Protein AF-A0A497TEA6-F1 (afdb_monomer)

Secondary structure (DSSP, 8-state):
----S-TT--S-SSPPPPHHHHHHHHHHS---EE-TT--EE-HHHHHHHHHTTSTTHHHHHHHHHHHHHTT-EEEE-GGGTSSEEEE-TT--SEETTEEPPP-EEEEE--TT-EEEHHHHHHHHHHHHHTT-EEEEEETT--TTT-------EEE--EEEETTEEEE--TTTS---EEEEEEETTSEEEHHHHHHHHHHHHHTT-EEEEEEEPTTS-EEEEEEEEE--TT-SSEEEEEEEE--

Mean predicted aligned error: 5.34 Å

pLDDT: mean 91.56, std 8.26, range [49.66, 98.06]

Nearest PDB structures (foldseek):
  4fz2-assembly1_B  TM=9.085E-01  e=3.703E-27  Candidatus Micrarchaeum acidiphilum ARMAN-2
  1a79-assembly1_D  TM=8.862E-01  e=5.701E-11  Methanocaldococcus jannaschii
  5x89-assembly1_A-2  TM=6.516E-01  e=3.946E-11  Methanopyrus kandleri AV19
  2zyz-assembly1_D  TM=8.226E-01  e=3.657E-07  Pyrobaculum aerophilum
  7uxa-assembly1_C  TM=7.074E-01  e=5.427E-06  Homo sapiens

Radius of gyration: 20.82 Å; Cα contacts (8 Å, |Δi|>4): 418; chains: 1; bounding box: 47×39×67 Å

Foldseek 3Di:
DADAADPPDPDDDDGDGDLLRQLLCVVPPVDWDADPVRHTDHSVRSQVVVVVPDPCSVQLSLVSNLCVVLQKHWDQCVQQLARTFIDDHPDHCQDPVHGDDGQAGEHEAEQADKDQLLVVVVSVVSNVVVNHWYKYWYPDDDPVLADDDDQDDFAWAWDQDPVGTHTDDPVHDDTAEREDEEERRDMDGSNNVVNQCVVCVVSVYWYWYWYQYPVRDTWIWTWAWDDDPPDPITMTTIDTDDD

Solvent-accessible surface area (backbone atoms only — not comparable to full-atom values): 14022 Å² total; per-residue (Å²): 137,74,79,74,51,64,85,82,67,89,71,84,94,75,88,53,63,53,72,62,56,47,38,49,35,30,70,76,67,70,50,85,43,56,53,97,88,65,50,78,50,51,43,71,56,53,51,50,65,42,43,78,76,32,86,63,43,60,55,55,37,53,55,50,49,57,46,43,77,68,48,27,32,74,44,78,11,67,96,43,62,26,65,23,26,41,33,59,60,96,59,50,61,75,41,99,92,43,74,53,76,66,56,35,31,38,33,74,42,49,43,87,46,70,38,43,35,48,60,54,49,48,40,55,49,46,20,51,75,70,70,27,49,36,31,43,33,45,48,93,75,50,87,82,61,55,53,93,73,91,81,73,46,78,37,63,57,70,43,87,49,101,91,43,80,41,78,52,44,84,94,81,38,78,66,46,25,35,32,39,80,41,47,39,85,40,73,50,32,28,37,55,54,52,25,47,49,51,50,16,51,77,72,70,24,38,32,30,41,38,38,30,42,98,85,69,51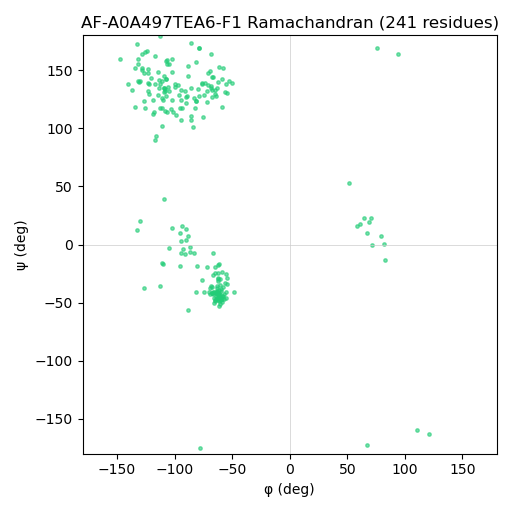,74,48,39,36,39,45,43,83,47,88,58,88,92,55,94,63,59,34,29,38,57,41,83,49,84,133

Sequence (243 aa):
FGQYGIYKQTRGRFLKLNFLETIFLAKHFGLRVQDLDGKKLTASRLMREIAEKREYAKQLYEVYEDWRLRGFIVKSGFKFGSHFRIYFPGVSPLDQKGYIHSKHVLHVFPKNQKLLVSEWARVVRVAHSVRKTFILGIPELTAKDYKKWREDFVAWRRKKSKKGLVRETPDVDPARYLLIALSEDEHIGGVELASLLKLAREQGLELLLSITDSETAITYYVLKQIVLPGSKYEYYEIEWMKP

Structure (mmCIF, N/CA/C/O backbone):
data_AF-A0A497TEA6-F1
#
_entry.id   AF-A0A497TEA6-F1
#
loop_
_atom_site.group_PDB
_atom_site.id
_atom_site.type_symbol
_atom_site.label_atom_id
_atom_site.label_alt_id
_atom_site.label_comp_id
_atom_site.label_asym_id
_atom_site.label_entity_id
_atom_site.label_seq_id
_atom_site.pdbx_PDB_ins_code
_atom_site.Cartn_x
_atom_site.Cartn_y
_atom_site.Cartn_z
_atom_site.occupancy
_atom_site.B_iso_or_equiv
_atom_site.auth_seq_id
_atom_site.auth_comp_id
_atom_site.auth_asym_id
_atom_site.auth_atom_id
_atom_site.pdbx_PDB_model_num
ATOM 1 N N . PHE A 1 1 ? -12.367 -15.576 15.230 1.00 49.66 1 PHE A N 1
ATOM 2 C CA . PHE A 1 1 ? -11.914 -14.993 13.949 1.00 49.66 1 PHE A CA 1
ATOM 3 C C . PHE A 1 1 ? -10.773 -14.000 14.179 1.00 49.66 1 PHE A C 1
ATOM 5 O O . PHE A 1 1 ? -11.005 -12.838 14.484 1.00 49.66 1 PHE A O 1
ATOM 12 N N . GLY A 1 2 ? -9.523 -14.441 14.025 1.00 65.12 2 GLY A N 1
ATOM 13 C CA . GLY A 1 2 ? -8.337 -13.576 14.098 1.00 65.12 2 GLY A CA 1
ATOM 14 C C . GLY A 1 2 ? -7.900 -13.142 15.503 1.00 65.12 2 GLY A C 1
ATOM 15 O O . GLY A 1 2 ? -8.599 -13.345 16.491 1.00 65.12 2 GLY A O 1
ATOM 16 N N . GLN A 1 3 ? -6.700 -12.560 15.567 1.00 76.00 3 GLN A N 1
ATOM 17 C CA . GLN A 1 3 ? -6.044 -12.128 16.801 1.00 76.00 3 GLN A CA 1
ATOM 18 C C . GLN A 1 3 ? -6.185 -10.612 17.002 1.00 76.00 3 GLN A C 1
ATOM 20 O O . GLN A 1 3 ? -5.586 -9.817 16.269 1.00 76.00 3 GLN A O 1
ATOM 25 N N . TYR A 1 4 ? -6.911 -10.211 18.043 1.00 80.62 4 TYR A N 1
ATOM 26 C CA . TYR A 1 4 ? -7.130 -8.809 18.413 1.00 80.62 4 TYR A CA 1
ATOM 27 C C . TYR A 1 4 ? -6.311 -8.399 19.632 1.00 80.62 4 TYR A C 1
ATOM 29 O O . TYR A 1 4 ? -5.923 -9.230 20.449 1.00 80.62 4 TYR A O 1
ATOM 37 N N . GLY A 1 5 ? -6.039 -7.101 19.729 1.00 78.94 5 GLY A N 1
ATOM 38 C CA . GLY A 1 5 ? -5.330 -6.493 20.841 1.00 78.94 5 GLY A CA 1
ATOM 39 C C . GLY A 1 5 ? -3.867 -6.910 20.956 1.00 78.94 5 GLY A C 1
ATOM 40 O O . GLY A 1 5 ? -3.284 -7.550 20.067 1.00 78.94 5 GLY A O 1
ATOM 41 N N . ILE A 1 6 ? -3.233 -6.487 22.046 1.00 76.19 6 ILE A N 1
ATOM 42 C CA . ILE A 1 6 ? -1.819 -6.767 22.305 1.00 76.19 6 ILE A CA 1
ATOM 43 C C . ILE A 1 6 ? -1.654 -8.225 22.743 1.00 76.19 6 ILE A C 1
ATOM 45 O O . ILE A 1 6 ? -1.986 -8.598 23.858 1.00 76.19 6 ILE A O 1
ATOM 49 N N . TYR A 1 7 ? -1.057 -9.038 21.875 1.00 68.19 7 TYR A N 1
ATOM 50 C CA . TYR A 1 7 ? -0.833 -10.464 22.131 1.00 68.19 7 TYR A CA 1
ATOM 51 C C . TYR A 1 7 ? 0.426 -10.771 22.962 1.00 68.19 7 TYR A C 1
ATOM 53 O O . TYR A 1 7 ? 0.656 -11.915 23.331 1.00 68.19 7 TYR A O 1
ATOM 61 N N . LYS A 1 8 ? 1.259 -9.762 23.248 1.00 67.31 8 LYS A N 1
ATOM 62 C CA . LYS A 1 8 ? 2.447 -9.862 24.120 1.00 67.31 8 LYS A CA 1
ATOM 63 C C . LYS A 1 8 ? 2.237 -9.129 25.445 1.00 67.31 8 LYS A C 1
ATOM 65 O O . LYS A 1 8 ? 3.119 -8.407 25.906 1.00 67.31 8 LYS A O 1
ATOM 70 N N . GLN A 1 9 ? 1.041 -9.223 26.014 1.00 68.06 9 GLN A N 1
ATOM 71 C CA . GLN A 1 9 ? 0.749 -8.545 27.267 1.00 68.06 9 GLN A CA 1
ATOM 72 C C . GLN A 1 9 ? 1.222 -9.399 28.444 1.00 68.06 9 GLN A C 1
ATOM 74 O O . GLN A 1 9 ? 0.571 -10.359 28.828 1.00 68.06 9 GLN A O 1
ATOM 79 N N . THR A 1 10 ? 2.375 -9.043 29.010 1.00 66.44 10 THR A N 1
ATOM 80 C CA . THR A 1 10 ? 2.945 -9.705 30.196 1.00 66.44 10 THR A CA 1
ATOM 81 C C . THR A 1 10 ? 2.499 -9.060 31.511 1.00 66.44 10 THR A C 1
ATOM 83 O O . THR A 1 10 ? 2.789 -9.585 32.581 1.00 66.44 10 THR A O 1
ATOM 86 N N . ARG A 1 11 ? 1.814 -7.906 31.452 1.00 68.00 11 ARG A N 1
ATOM 87 C CA . ARG A 1 11 ? 1.362 -7.136 32.621 1.00 68.00 11 ARG A CA 1
ATOM 88 C C . ARG A 1 11 ? -0.039 -6.548 32.414 1.00 68.00 11 ARG A C 1
ATOM 90 O O . ARG A 1 11 ? -0.342 -5.981 31.360 1.00 68.00 11 ARG A O 1
ATOM 97 N N . GLY A 1 12 ? -0.857 -6.618 33.464 1.00 75.12 12 GLY A N 1
ATOM 98 C CA . GLY A 1 12 ? -2.221 -6.081 33.514 1.00 75.12 12 GLY A CA 1
ATOM 99 C C . GLY A 1 12 ? -3.308 -7.102 33.158 1.00 75.12 12 GLY A C 1
ATOM 100 O O . GLY A 1 12 ? -3.025 -8.152 32.593 1.00 75.12 12 GLY A O 1
ATOM 101 N N . ARG A 1 13 ? -4.559 -6.777 33.511 1.00 83.12 13 ARG A N 1
ATOM 102 C CA . ARG A 1 13 ? -5.745 -7.637 33.307 1.00 83.12 13 ARG A CA 1
ATOM 103 C C . ARG A 1 13 ? -6.650 -7.185 32.153 1.00 83.12 13 ARG A C 1
ATOM 105 O O . ARG A 1 13 ? -7.641 -7.840 31.860 1.00 83.12 13 ARG A O 1
ATOM 112 N N . PHE A 1 14 ? -6.326 -6.061 31.512 1.00 84.94 14 PHE A N 1
ATOM 113 C CA . PHE A 1 14 ? -7.150 -5.456 30.465 1.00 84.94 14 PHE A CA 1
ATOM 114 C C . PHE A 1 14 ? -6.561 -5.683 29.081 1.00 84.94 14 PHE A C 1
ATOM 116 O O . PHE A 1 14 ? -5.389 -5.374 28.862 1.00 84.94 14 PHE A O 1
ATOM 123 N N . LEU A 1 15 ? -7.396 -6.126 28.142 1.00 87.19 15 LEU A N 1
ATOM 124 C CA . LEU A 1 15 ? -7.050 -6.201 26.728 1.00 87.19 15 LEU A CA 1
ATOM 125 C C . LEU A 1 15 ? -6.993 -4.791 26.130 1.00 87.19 15 LEU A C 1
ATOM 127 O O . LEU A 1 15 ? -7.975 -4.052 26.155 1.00 87.19 15 LEU A O 1
ATOM 131 N N . LYS A 1 16 ? -5.849 -4.427 25.552 1.00 89.62 16 LYS A N 1
ATOM 132 C CA . LYS A 1 16 ? -5.689 -3.155 24.835 1.00 89.62 16 LYS A CA 1
ATOM 133 C C . LYS A 1 16 ? -5.958 -3.348 23.349 1.00 89.62 16 LYS A C 1
ATOM 135 O O . LYS A 1 16 ? -5.210 -4.073 22.692 1.00 89.62 16 LYS A O 1
ATOM 140 N N . LEU A 1 17 ? -6.982 -2.671 22.839 1.00 92.19 17 LEU A N 1
ATOM 141 C CA . LEU A 1 17 ? -7.307 -2.583 21.417 1.00 92.19 17 LEU A CA 1
ATOM 142 C C . LEU A 1 17 ? -6.795 -1.257 20.856 1.00 92.19 17 LEU A C 1
ATOM 144 O O . LEU A 1 17 ? -6.917 -0.213 21.498 1.00 92.19 17 LEU A O 1
ATOM 148 N N . ASN A 1 18 ? -6.214 -1.288 19.659 1.00 92.50 18 ASN A N 1
ATOM 149 C CA . ASN A 1 18 ? -5.956 -0.050 18.925 1.00 92.50 18 ASN A CA 1
ATOM 150 C C . ASN A 1 18 ? -7.244 0.460 18.255 1.00 92.50 18 ASN A C 1
ATOM 152 O O . ASN A 1 18 ? -8.234 -0.263 18.168 1.00 92.50 18 ASN A O 1
ATOM 156 N N . PHE A 1 19 ? -7.232 1.693 17.742 1.00 94.19 19 PHE A N 1
ATOM 157 C CA . PHE A 1 19 ? -8.448 2.279 17.175 1.00 94.19 19 PHE A CA 1
ATOM 158 C C . PHE A 1 19 ? -9.038 1.499 15.993 1.00 94.19 19 PHE A C 1
ATOM 160 O O . PHE A 1 19 ? -10.255 1.427 15.866 1.00 94.19 19 PHE A O 1
ATOM 167 N N . LEU A 1 20 ? -8.192 0.896 15.155 1.00 96.50 20 LEU A N 1
ATOM 168 C CA . LEU A 1 20 ? -8.631 0.112 14.001 1.00 96.50 20 LEU A CA 1
ATOM 169 C C . LEU A 1 20 ? -9.397 -1.127 14.469 1.00 96.50 20 LEU A C 1
ATOM 171 O O . LEU A 1 20 ? -10.501 -1.396 14.002 1.00 96.50 20 LEU A O 1
ATOM 175 N N . GLU A 1 21 ? -8.831 -1.843 15.445 1.00 95.69 21 GLU A N 1
ATOM 176 C CA . GLU A 1 21 ? -9.453 -3.005 16.081 1.00 95.69 21 GLU A CA 1
ATOM 177 C C . GLU A 1 21 ? -10.768 -2.614 16.767 1.00 95.69 21 GLU A C 1
ATOM 179 O O . GLU A 1 21 ? -11.772 -3.299 16.585 1.00 95.69 21 GLU A O 1
ATOM 184 N N . THR A 1 22 ? -10.785 -1.497 17.501 1.00 95.44 22 THR A N 1
ATOM 185 C CA . THR A 1 22 ? -11.978 -0.991 18.191 1.00 95.44 22 THR A CA 1
ATOM 186 C C . THR A 1 22 ? -13.108 -0.680 17.214 1.00 95.44 22 THR A C 1
ATOM 188 O O . THR A 1 22 ? -14.216 -1.179 17.396 1.00 95.44 22 THR A O 1
ATOM 191 N N . ILE A 1 23 ? -12.847 0.099 16.157 1.00 96.88 23 ILE A N 1
ATOM 192 C CA . ILE A 1 23 ? -13.876 0.459 15.168 1.00 96.88 23 ILE A CA 1
ATOM 193 C C . ILE A 1 23 ? -14.364 -0.797 14.433 1.00 96.88 23 ILE A C 1
ATOM 195 O O . ILE A 1 23 ? -15.565 -0.969 14.245 1.00 96.88 23 ILE A O 1
ATOM 199 N N . PHE A 1 24 ? -13.463 -1.711 14.059 1.00 96.81 24 PHE A N 1
ATOM 200 C CA . PHE A 1 24 ? -13.826 -2.960 13.383 1.00 96.81 24 PHE A CA 1
ATOM 201 C C . PHE A 1 24 ? -14.720 -3.860 14.240 1.00 96.81 24 PHE A C 1
ATOM 203 O O . PHE A 1 24 ? -15.739 -4.353 13.762 1.00 96.81 24 PHE A O 1
ATOM 210 N N . LEU A 1 25 ? -14.376 -4.047 15.514 1.00 95.62 25 LEU A N 1
ATOM 211 C CA . LEU A 1 25 ? -15.186 -4.833 16.443 1.00 95.62 25 LEU A CA 1
ATOM 212 C C . LEU A 1 25 ? -16.529 -4.159 16.748 1.00 95.62 25 LEU A C 1
ATOM 214 O O . LEU A 1 25 ? -17.544 -4.844 16.848 1.00 95.62 25 LEU A O 1
ATOM 218 N N . ALA A 1 26 ? -16.558 -2.829 16.849 1.00 95.69 26 ALA A N 1
ATOM 219 C CA . ALA A 1 26 ? -17.800 -2.086 17.044 1.00 95.69 26 ALA A CA 1
ATOM 220 C C . ALA A 1 26 ? -18.736 -2.210 15.832 1.00 95.69 26 ALA A C 1
ATOM 222 O O . ALA A 1 26 ? -19.938 -2.389 16.005 1.00 95.69 26 ALA A O 1
ATOM 223 N N . LYS A 1 27 ? -18.186 -2.160 14.612 1.00 95.94 27 LYS A N 1
ATOM 224 C CA . LYS A 1 27 ? -18.951 -2.224 13.359 1.00 95.94 27 LYS A CA 1
ATOM 225 C C . LYS A 1 27 ? -19.465 -3.628 13.031 1.00 95.94 27 LYS A C 1
ATOM 227 O O . LYS A 1 27 ? -20.596 -3.755 12.582 1.00 95.94 27 LYS A O 1
ATOM 232 N N . HIS A 1 28 ? -18.655 -4.664 13.260 1.00 95.38 28 HIS A N 1
ATOM 233 C CA . HIS A 1 28 ? -18.943 -6.023 12.768 1.00 95.38 28 HIS A CA 1
ATOM 234 C C . HIS A 1 28 ? -19.289 -7.040 13.858 1.00 95.38 28 HIS A C 1
ATOM 236 O O . HIS A 1 28 ? -19.801 -8.109 13.547 1.00 95.38 28 HIS A O 1
ATOM 242 N N . PHE A 1 29 ? -19.003 -6.739 15.128 1.00 93.81 29 PHE A N 1
ATOM 243 C CA . PHE A 1 29 ? -19.119 -7.706 16.231 1.00 93.81 29 PHE A CA 1
ATOM 244 C C . PHE A 1 29 ? -19.847 -7.148 17.464 1.00 93.81 29 PHE A C 1
ATOM 246 O O . PHE A 1 29 ? -19.809 -7.757 18.530 1.00 93.81 29 PHE A O 1
ATOM 253 N N . GLY A 1 30 ? -20.506 -5.991 17.345 1.00 92.00 30 GLY A N 1
ATOM 254 C CA . GLY A 1 30 ? -21.345 -5.432 18.408 1.00 92.00 30 GLY A CA 1
ATOM 255 C C . GLY A 1 30 ? -20.587 -4.951 19.652 1.00 92.00 30 GLY A C 1
ATOM 256 O O . GLY A 1 30 ? -21.200 -4.809 20.713 1.00 92.00 30 GLY A O 1
ATOM 257 N N . LEU A 1 31 ? -19.274 -4.694 19.552 1.00 94.62 31 LEU A N 1
ATOM 258 C CA . LEU A 1 31 ? -18.497 -4.130 20.661 1.00 94.62 31 LEU A CA 1
ATOM 259 C C . LEU A 1 31 ? -19.086 -2.773 21.072 1.00 94.62 31 LEU A C 1
ATOM 261 O O . LEU A 1 31 ? -19.100 -1.820 20.292 1.00 94.62 31 LEU A O 1
ATOM 265 N N . ARG A 1 32 ? -19.546 -2.681 22.322 1.00 95.38 32 ARG A N 1
ATOM 266 C CA . ARG A 1 32 ? -20.030 -1.430 22.910 1.00 95.38 32 ARG A CA 1
ATOM 267 C C . ARG A 1 32 ? -18.836 -0.618 23.389 1.00 95.38 32 ARG A C 1
ATOM 269 O O . ARG A 1 32 ? -18.048 -1.100 24.197 1.00 95.38 32 ARG A O 1
ATOM 276 N N . 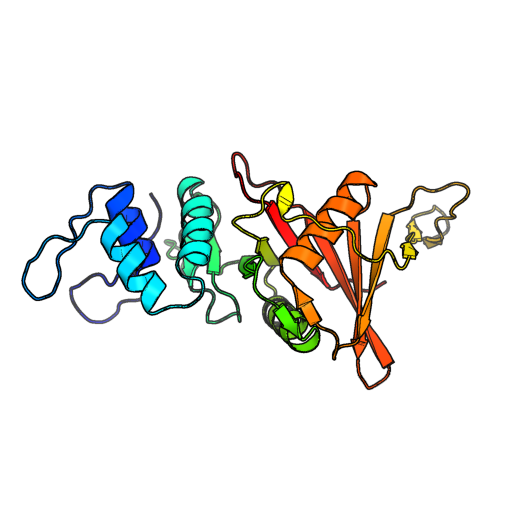VAL A 1 33 ? -18.718 0.607 22.893 1.00 95.62 33 VAL A N 1
ATOM 277 C CA . VAL A 1 33 ? -17.650 1.534 23.270 1.00 95.62 33 VAL A CA 1
ATOM 278 C C . VAL A 1 33 ? -18.262 2.692 24.044 1.00 95.62 33 VAL A C 1
ATOM 280 O O . VAL A 1 33 ? -19.328 3.190 23.678 1.00 95.62 33 VAL A O 1
ATOM 283 N N . GLN A 1 34 ? -17.590 3.106 25.110 1.00 95.31 34 GLN A N 1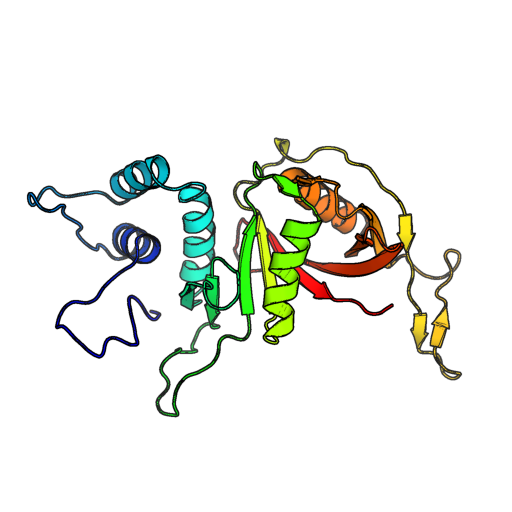
ATOM 284 C CA . GLN A 1 34 ? -17.947 4.272 25.908 1.00 95.31 34 GLN A CA 1
ATOM 285 C C . GLN A 1 34 ? -16.700 5.112 26.188 1.00 95.31 34 GLN A C 1
ATOM 287 O O . GLN A 1 34 ? -15.591 4.569 26.195 1.00 95.31 34 GLN A O 1
ATOM 292 N N . ASP A 1 35 ? -16.876 6.416 26.375 1.00 92.06 35 ASP A N 1
ATOM 293 C CA . ASP A 1 35 ? -15.809 7.295 26.859 1.00 92.06 35 ASP A CA 1
ATOM 294 C C . ASP A 1 35 ? -15.611 7.171 28.382 1.00 92.06 35 ASP A C 1
ATOM 296 O O . ASP A 1 35 ? -16.199 6.308 29.042 1.00 92.06 35 ASP A O 1
ATOM 300 N N . LEU A 1 36 ? -14.730 8.014 28.929 1.00 91.44 36 LEU A N 1
ATOM 301 C CA . LEU A 1 36 ? -14.419 8.046 30.361 1.00 91.44 36 LEU A CA 1
ATOM 302 C C . LEU A 1 36 ? -15.621 8.474 31.216 1.00 91.44 36 LEU A C 1
ATOM 304 O O . LEU A 1 36 ? -15.703 8.067 32.371 1.00 91.44 36 LEU A O 1
ATOM 308 N N . ASP A 1 37 ? -16.567 9.209 30.630 1.00 94.50 37 ASP A N 1
ATOM 309 C CA . ASP A 1 37 ? -17.786 9.690 31.286 1.00 94.50 37 ASP A CA 1
ATOM 310 C C . ASP A 1 37 ? -18.953 8.689 31.144 1.00 94.50 37 ASP A C 1
ATOM 312 O O . ASP A 1 37 ? -20.081 8.955 31.559 1.00 94.50 37 ASP A O 1
ATOM 316 N N . GLY A 1 38 ? -18.705 7.517 30.543 1.00 93.12 38 GLY A N 1
ATOM 317 C CA . GLY A 1 38 ? -19.702 6.463 30.344 1.00 93.12 38 GLY A CA 1
ATOM 318 C C . GLY A 1 38 ? -20.651 6.706 29.167 1.00 93.12 38 GLY A C 1
ATOM 319 O O . GLY A 1 38 ? -21.596 5.938 28.955 1.00 93.12 38 GLY A O 1
ATOM 320 N N . LYS A 1 39 ? -20.414 7.737 28.351 1.00 94.50 39 LYS A N 1
ATOM 321 C CA . LYS A 1 39 ? -21.237 8.028 27.178 1.00 94.50 39 LYS A CA 1
ATOM 322 C C . LYS A 1 39 ? -20.936 7.034 26.066 1.00 94.50 39 LYS A C 1
ATOM 324 O O . LYS A 1 39 ? -19.794 6.853 25.650 1.00 94.50 39 LYS A O 1
ATOM 329 N N . LYS A 1 40 ? -21.988 6.415 25.525 1.00 94.38 40 LYS A N 1
ATOM 330 C CA . LYS A 1 40 ? -21.873 5.464 24.410 1.00 94.38 40 LYS A CA 1
ATOM 331 C C . LYS A 1 40 ? -21.369 6.158 23.140 1.00 94.38 40 LYS A C 1
ATOM 333 O O . LYS A 1 40 ? -21.910 7.184 22.723 1.00 94.38 40 LYS A O 1
ATOM 338 N N . LEU A 1 41 ? -20.389 5.541 22.486 1.00 94.38 41 LEU A N 1
ATOM 339 C CA . LEU A 1 41 ? -19.806 5.995 21.227 1.00 94.38 41 LEU A CA 1
ATOM 340 C C . LEU A 1 41 ? -20.111 4.996 20.109 1.00 94.38 41 LEU A C 1
ATOM 342 O O . LEU A 1 41 ? -19.868 3.797 20.235 1.00 94.38 41 L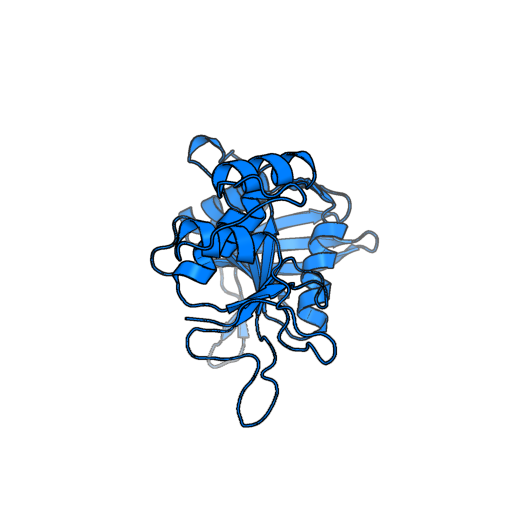EU A O 1
ATOM 346 N N . THR A 1 42 ? -20.635 5.497 18.991 1.00 95.12 42 THR A N 1
ATOM 347 C CA . THR A 1 42 ? -20.830 4.695 17.777 1.00 95.12 42 THR A CA 1
ATOM 348 C C . THR A 1 42 ? -19.527 4.588 16.986 1.00 95.12 42 THR A C 1
ATOM 350 O O . THR A 1 42 ? -18.664 5.463 17.074 1.00 95.12 42 THR A O 1
ATOM 353 N N . ALA A 1 43 ? -19.393 3.549 16.154 1.00 94.69 43 ALA A N 1
ATOM 354 C CA . ALA A 1 43 ? -18.235 3.383 15.270 1.00 94.69 43 ALA A CA 1
ATOM 355 C C . ALA A 1 43 ? -18.014 4.608 14.359 1.00 94.69 43 ALA A C 1
ATOM 357 O O . ALA A 1 43 ? -16.884 5.069 14.210 1.00 94.69 43 ALA A O 1
ATOM 358 N N . SER A 1 44 ? -19.090 5.185 13.811 1.00 94.50 44 SER A N 1
ATOM 359 C CA . SER A 1 44 ? -19.023 6.388 12.969 1.00 94.50 44 SER A CA 1
ATOM 360 C C . SER A 1 44 ? -18.519 7.608 13.739 1.00 94.50 44 SER A C 1
ATOM 362 O O . SER A 1 44 ? -17.704 8.371 13.224 1.00 94.50 44 SER A O 1
ATOM 364 N N . ARG A 1 45 ? -18.966 7.778 14.991 1.00 94.19 45 ARG A N 1
ATOM 365 C CA . ARG A 1 45 ? -18.501 8.863 15.859 1.00 94.19 45 ARG A CA 1
ATOM 366 C C . ARG A 1 45 ? -17.022 8.704 16.205 1.00 94.19 45 ARG A C 1
ATOM 368 O O . ARG A 1 45 ? -16.278 9.668 16.070 1.00 94.19 45 ARG A O 1
ATOM 375 N N . LEU A 1 46 ? -16.599 7.492 16.575 1.00 94.69 46 LEU A N 1
ATOM 376 C CA . LEU A 1 46 ? -15.191 7.175 16.833 1.00 94.69 46 LEU A CA 1
ATOM 377 C C . LEU A 1 46 ? -14.319 7.476 15.615 1.00 94.69 46 LEU A C 1
ATOM 379 O O . LEU A 1 46 ? -13.282 8.115 15.745 1.00 94.69 46 LEU A O 1
ATOM 383 N N . MET A 1 47 ? -14.743 7.043 14.425 1.00 96.31 47 MET A N 1
ATOM 384 C CA . MET A 1 47 ? -13.981 7.291 13.204 1.00 96.31 47 MET A CA 1
ATOM 385 C C . MET A 1 47 ? -13.833 8.792 12.933 1.00 96.31 47 MET A C 1
ATOM 387 O O . MET A 1 47 ? -12.737 9.237 12.607 1.00 96.31 47 MET A O 1
ATOM 391 N N . ARG A 1 48 ? -14.899 9.581 13.120 1.00 95.50 48 ARG A N 1
ATOM 392 C CA . ARG A 1 48 ? -14.851 11.040 12.952 1.00 95.50 48 ARG A CA 1
ATOM 393 C C . ARG A 1 48 ? -13.877 11.699 13.932 1.00 95.50 48 ARG A C 1
ATOM 395 O O . ARG A 1 48 ? -12.960 12.381 13.494 1.00 95.50 48 ARG A O 1
ATOM 402 N N . GLU A 1 49 ? -14.018 11.425 15.230 1.00 94.56 49 GLU A N 1
ATOM 403 C CA . GLU A 1 49 ? -13.157 12.006 16.276 1.00 94.56 49 GLU A CA 1
ATOM 404 C C . GLU A 1 49 ? -11.674 11.634 16.097 1.00 94.56 49 GLU A C 1
ATOM 406 O O . GLU A 1 49 ? -10.776 12.379 16.488 1.00 94.56 49 GLU A O 1
ATOM 411 N N . ILE A 1 50 ? -11.392 10.468 15.510 1.00 95.50 50 ILE A N 1
ATOM 412 C CA . ILE A 1 50 ? -10.022 10.030 15.226 1.00 95.50 50 ILE A CA 1
ATOM 413 C C . ILE A 1 50 ? -9.487 10.665 13.947 1.00 95.50 50 ILE A C 1
ATOM 415 O O . ILE A 1 50 ? -8.324 11.062 13.928 1.00 95.50 50 ILE A O 1
ATOM 419 N N . ALA A 1 51 ? -10.308 10.777 12.903 1.00 95.44 51 ALA A N 1
ATOM 420 C CA . ALA A 1 51 ? -9.926 11.432 11.655 1.00 95.44 51 ALA A CA 1
ATOM 421 C C . ALA A 1 51 ? -9.595 12.920 11.854 1.00 95.44 51 ALA A C 1
ATOM 423 O O . ALA A 1 51 ? -8.728 13.437 11.162 1.00 95.44 51 ALA A O 1
ATOM 424 N N . GLU A 1 52 ? -10.207 13.580 12.840 1.00 95.38 52 GLU A N 1
ATOM 425 C CA . GLU A 1 52 ? -9.869 14.957 13.236 1.00 95.38 52 GLU A CA 1
ATOM 426 C C . GLU A 1 52 ? -8.460 15.086 13.844 1.00 95.38 52 GLU A C 1
ATOM 428 O O . GLU A 1 52 ? -7.857 16.153 13.793 1.00 95.38 52 GLU A O 1
ATOM 433 N N . LYS A 1 53 ? -7.923 14.009 14.431 1.00 94.44 53 LYS A N 1
ATOM 434 C CA . LYS A 1 53 ? -6.657 14.029 15.191 1.00 94.44 53 LYS A CA 1
ATOM 435 C C . LYS A 1 53 ? -5.514 13.301 14.499 1.00 94.44 53 LYS A C 1
ATOM 437 O O . LYS A 1 53 ? -4.368 13.403 14.933 1.00 94.44 53 LYS A O 1
ATOM 442 N N . ARG A 1 54 ? -5.821 12.468 13.508 1.00 93.81 54 ARG A N 1
ATOM 443 C CA . ARG A 1 54 ? -4.860 11.584 12.855 1.00 93.81 54 ARG A CA 1
ATOM 444 C C . ARG A 1 54 ? -5.038 11.653 11.357 1.00 93.81 54 ARG A C 1
ATOM 446 O O . ARG A 1 54 ? -6.068 11.241 10.821 1.00 93.81 54 ARG A O 1
ATOM 453 N N . GLU A 1 55 ? -3.978 12.099 10.702 1.00 93.19 55 GLU A N 1
ATOM 454 C CA . GLU A 1 55 ? -3.882 12.083 9.256 1.00 93.19 55 GLU A CA 1
ATOM 455 C C . GLU A 1 55 ? -4.120 10.665 8.726 1.00 93.19 55 GLU A C 1
ATOM 457 O O . GLU A 1 55 ? -3.689 9.664 9.310 1.00 93.19 55 GLU A O 1
ATOM 462 N N . TYR A 1 56 ? -4.872 10.586 7.635 1.00 95.12 56 TYR A N 1
ATOM 463 C CA . TYR A 1 56 ? -5.179 9.351 6.922 1.00 95.12 56 TYR A CA 1
ATOM 464 C C . TYR A 1 56 ? -5.879 8.244 7.727 1.00 95.12 56 TYR A C 1
ATOM 466 O O . TYR A 1 56 ? -5.920 7.091 7.291 1.00 95.12 56 TYR A O 1
ATOM 474 N N . ALA A 1 57 ? -6.453 8.546 8.897 1.00 96.62 57 ALA A N 1
ATOM 475 C CA . ALA A 1 57 ? -7.054 7.521 9.750 1.00 96.62 57 ALA A CA 1
ATOM 476 C C . ALA A 1 57 ? -8.158 6.723 9.041 1.00 96.62 57 ALA A C 1
ATOM 478 O O . ALA A 1 57 ? -8.271 5.513 9.246 1.00 96.62 57 ALA A O 1
ATOM 479 N N . LYS A 1 58 ? -8.941 7.393 8.186 1.00 96.44 58 LYS A N 1
ATOM 480 C CA . LYS A 1 58 ? -9.989 6.764 7.378 1.00 96.44 58 LYS A CA 1
ATOM 481 C C . LYS A 1 58 ? -9.390 5.788 6.362 1.00 96.44 58 LYS A C 1
ATOM 483 O O . LYS A 1 58 ? -9.800 4.637 6.317 1.00 96.44 58 LYS A O 1
ATOM 488 N N . GLN A 1 59 ? -8.376 6.214 5.617 1.00 96.88 59 GLN A N 1
ATOM 489 C CA . GLN A 1 59 ? -7.684 5.421 4.598 1.00 96.88 59 GLN A CA 1
ATOM 490 C C . GLN A 1 59 ? -6.993 4.200 5.210 1.00 96.88 59 GLN A C 1
ATOM 492 O O . GLN A 1 59 ? -7.091 3.089 4.688 1.00 96.88 59 GLN A O 1
ATOM 497 N N . LEU A 1 60 ? -6.343 4.385 6.363 1.00 97.50 60 LEU A N 1
ATOM 498 C CA . LEU A 1 60 ? -5.763 3.291 7.139 1.00 97.50 60 LEU A CA 1
ATOM 499 C C . LEU A 1 60 ? -6.835 2.297 7.595 1.00 97.50 60 LEU A C 1
ATOM 501 O O . LEU A 1 60 ? -6.609 1.088 7.525 1.00 97.50 60 LEU A O 1
ATOM 505 N N . TYR A 1 61 ? -7.990 2.788 8.055 1.00 97.75 61 TYR A N 1
ATOM 506 C CA . TYR A 1 61 ? -9.100 1.936 8.474 1.00 97.75 61 TYR A CA 1
ATOM 507 C C . TYR A 1 61 ? -9.731 1.174 7.312 1.00 97.75 61 TYR A C 1
ATOM 509 O O . TYR A 1 61 ? -9.990 -0.014 7.458 1.00 97.75 61 TYR A O 1
ATOM 517 N N . GLU A 1 62 ? -9.926 1.809 6.160 1.00 96.88 62 GLU A N 1
ATOM 518 C CA . GLU A 1 62 ? -10.472 1.164 4.966 1.00 96.88 62 GLU A CA 1
ATOM 519 C C . GLU A 1 62 ? -9.610 -0.017 4.511 1.00 96.88 62 GLU A C 1
ATOM 521 O O . GLU A 1 62 ? -10.122 -1.117 4.305 1.00 96.88 62 GLU A O 1
ATOM 526 N N . VAL A 1 63 ? -8.289 0.175 4.442 1.00 97.88 63 VAL A N 1
ATOM 527 C CA . VAL A 1 63 ? -7.360 -0.913 4.116 1.00 97.88 63 VAL A CA 1
ATOM 528 C C . VAL A 1 63 ? -7.344 -1.975 5.220 1.00 97.88 63 VAL A C 1
ATOM 530 O O . VAL A 1 63 ? -7.366 -3.168 4.929 1.00 97.88 63 VAL A O 1
ATOM 533 N N . TYR A 1 64 ? -7.337 -1.575 6.493 1.00 97.69 64 TYR A N 1
ATOM 534 C CA . TYR A 1 64 ? -7.401 -2.521 7.608 1.00 97.69 64 TYR A CA 1
ATOM 535 C C . TYR A 1 64 ? -8.663 -3.394 7.548 1.00 97.69 64 TYR A C 1
ATOM 537 O O . TYR A 1 64 ? -8.575 -4.617 7.663 1.00 97.69 64 TYR A O 1
ATOM 545 N N . GLU A 1 65 ? -9.828 -2.774 7.364 1.00 97.12 65 GLU A N 1
ATOM 546 C CA . GLU A 1 65 ? -11.125 -3.438 7.275 1.00 97.12 65 GLU A CA 1
ATOM 547 C C . GLU A 1 65 ? -11.153 -4.420 6.107 1.00 97.12 65 GLU A C 1
ATOM 549 O O . GLU A 1 65 ? -11.553 -5.569 6.295 1.00 97.12 65 GLU A O 1
ATOM 554 N N . ASP A 1 66 ? -10.661 -4.008 4.939 1.00 97.12 66 ASP A N 1
ATOM 555 C CA . ASP A 1 66 ? -10.662 -4.844 3.746 1.00 97.12 66 ASP A CA 1
ATOM 556 C C . ASP A 1 66 ? -9.869 -6.148 3.957 1.00 97.12 66 ASP A C 1
ATOM 558 O O . ASP A 1 66 ? -10.369 -7.254 3.734 1.00 97.12 66 ASP A O 1
ATOM 562 N N . TRP A 1 67 ? -8.661 -6.063 4.508 1.00 96.75 67 TRP A N 1
ATOM 563 C CA . TRP A 1 67 ? -7.864 -7.259 4.788 1.00 96.75 67 TRP A CA 1
ATOM 564 C C . TRP A 1 67 ? -8.456 -8.110 5.923 1.00 96.75 67 TRP A C 1
ATOM 566 O O . TRP A 1 67 ? -8.444 -9.342 5.850 1.00 96.75 67 TRP A O 1
ATOM 576 N N . ARG A 1 68 ? -9.026 -7.486 6.963 1.00 95.50 68 ARG A N 1
ATOM 577 C CA . ARG A 1 68 ? -9.651 -8.209 8.085 1.00 95.50 68 ARG A CA 1
ATOM 578 C C . ARG A 1 68 ? -10.903 -8.977 7.672 1.00 95.50 68 ARG A C 1
ATOM 580 O O . ARG A 1 68 ? -11.065 -10.112 8.122 1.00 95.50 68 ARG A O 1
ATOM 587 N N . LEU A 1 69 ? -11.757 -8.398 6.826 1.00 95.00 69 LEU A N 1
ATOM 588 C CA . LEU A 1 69 ? -12.955 -9.069 6.302 1.00 95.00 69 LEU A CA 1
ATOM 589 C C . LEU A 1 69 ? -12.604 -10.306 5.463 1.00 95.00 69 LEU A C 1
ATOM 591 O O . LEU A 1 69 ? -13.387 -11.247 5.404 1.00 95.00 69 LEU A O 1
ATOM 595 N N . ARG A 1 70 ? -11.393 -10.354 4.898 1.00 93.81 70 ARG A N 1
ATOM 596 C CA . ARG A 1 70 ? -10.856 -11.501 4.140 1.00 93.81 70 ARG A CA 1
ATOM 597 C C . ARG A 1 70 ? -10.097 -12.510 4.998 1.00 93.81 70 ARG A C 1
ATOM 599 O O . ARG A 1 70 ? -9.382 -13.361 4.482 1.00 93.81 70 ARG A O 1
ATOM 606 N N . GLY A 1 71 ? -10.229 -12.418 6.320 1.00 92.06 71 GLY A N 1
ATOM 607 C CA . GLY A 1 71 ? -9.669 -13.389 7.258 1.00 92.06 71 GLY A CA 1
ATOM 608 C C . GLY A 1 71 ? -8.190 -13.190 7.594 1.00 92.06 71 GLY A C 1
ATOM 609 O O . GLY A 1 71 ? -7.664 -13.941 8.417 1.00 92.06 71 GLY A O 1
ATOM 610 N N . PHE A 1 72 ? -7.519 -12.173 7.042 1.00 93.88 72 PHE A N 1
ATOM 611 C CA . PHE A 1 72 ? -6.134 -11.874 7.403 1.00 93.88 72 PHE A CA 1
ATOM 612 C C . PHE A 1 72 ? -6.052 -11.300 8.812 1.00 93.88 72 PHE A C 1
ATOM 614 O O . PHE A 1 72 ? -6.927 -10.559 9.271 1.00 93.88 72 PHE A O 1
ATOM 621 N N . ILE A 1 73 ? -4.961 -11.590 9.515 1.00 93.62 73 ILE A N 1
ATOM 622 C CA . ILE A 1 73 ? -4.627 -10.880 10.751 1.00 93.62 73 ILE A CA 1
ATOM 623 C C . ILE A 1 73 ? -3.777 -9.676 10.380 1.00 93.62 73 ILE A C 1
ATOM 625 O O . ILE A 1 73 ? -2.703 -9.830 9.809 1.00 93.62 73 ILE A O 1
ATOM 629 N N . VAL A 1 74 ? -4.245 -8.486 10.747 1.00 94.94 74 VAL A N 1
ATOM 630 C CA . VAL A 1 74 ? -3.580 -7.215 10.454 1.00 94.94 74 VAL A CA 1
ATOM 631 C C . VAL A 1 74 ? -3.103 -6.611 11.769 1.00 94.94 74 VAL A C 1
ATOM 633 O O . VAL A 1 74 ? -3.913 -6.320 12.651 1.00 94.94 74 VAL A O 1
ATOM 636 N N . LYS A 1 75 ? -1.788 -6.448 11.933 1.00 93.31 75 LYS A N 1
ATOM 637 C CA . LYS A 1 75 ? -1.169 -5.823 13.118 1.00 93.31 75 LYS A CA 1
ATOM 638 C C . LYS A 1 75 ? -0.284 -4.660 12.687 1.00 93.31 75 LYS A C 1
ATOM 640 O O . LYS A 1 75 ? 0.055 -4.545 11.518 1.00 93.31 75 LYS A O 1
ATOM 645 N N . SER A 1 76 ? 0.129 -3.819 13.634 1.00 93.38 76 SER A N 1
ATOM 646 C CA . SER A 1 76 ? 1.026 -2.692 13.342 1.00 93.38 76 SER A CA 1
ATOM 647 C C . SER A 1 76 ? 2.325 -3.154 12.662 1.00 93.38 76 SER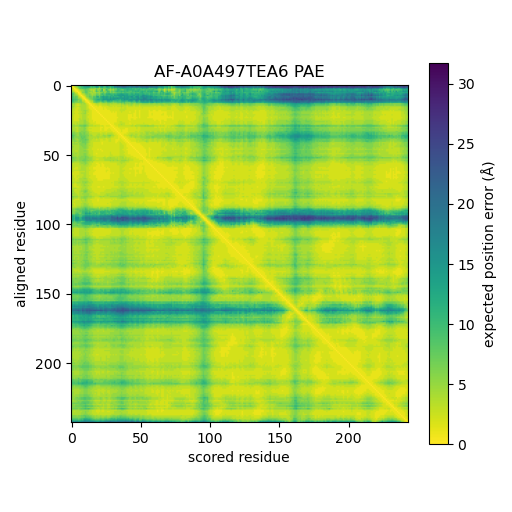 A C 1
ATOM 649 O O . SER A 1 76 ? 2.994 -4.078 13.136 1.00 93.38 76 SER A O 1
ATOM 651 N N . GLY A 1 77 ? 2.684 -2.493 11.565 1.00 93.88 77 GLY A N 1
ATOM 652 C CA . GLY A 1 77 ? 3.932 -2.680 10.826 1.00 93.88 77 GLY A CA 1
ATOM 653 C C . GLY A 1 77 ? 5.082 -1.805 11.328 1.00 93.88 77 GLY A C 1
ATOM 654 O O . GLY A 1 77 ? 6.142 -1.818 10.717 1.00 93.88 77 GLY A O 1
ATOM 655 N N . PHE A 1 78 ? 4.911 -1.080 12.445 1.00 92.75 78 PHE A N 1
ATOM 656 C CA . PHE A 1 78 ? 5.850 -0.053 12.926 1.00 92.75 78 PHE A CA 1
ATOM 657 C C . PHE A 1 78 ? 7.318 -0.510 12.957 1.00 92.75 78 PHE A C 1
ATOM 659 O O . PHE A 1 78 ? 8.206 0.214 12.527 1.00 92.75 78 PHE A O 1
ATOM 666 N N . LYS A 1 79 ? 7.576 -1.754 13.383 1.00 89.88 79 LYS A N 1
ATOM 667 C CA . LYS A 1 79 ? 8.931 -2.341 13.434 1.00 89.88 79 LYS A CA 1
ATOM 668 C C . LYS A 1 79 ? 9.588 -2.570 12.063 1.00 89.88 79 LYS A C 1
ATOM 670 O O . LYS A 1 79 ? 10.741 -2.974 12.015 1.00 89.88 79 LYS A O 1
ATOM 675 N N . PHE A 1 80 ? 8.848 -2.373 10.979 1.00 91.56 80 PHE A N 1
ATOM 676 C CA . PHE A 1 80 ? 9.241 -2.653 9.601 1.00 91.56 80 PHE A CA 1
ATOM 677 C C . PHE A 1 80 ? 8.982 -1.452 8.679 1.00 91.56 80 PHE A C 1
ATOM 679 O O . PHE A 1 80 ? 8.816 -1.640 7.479 1.00 91.56 80 PHE A O 1
ATOM 686 N N . GLY A 1 81 ? 8.857 -0.237 9.230 1.00 91.69 81 GLY A N 1
ATOM 687 C CA . GLY A 1 81 ? 8.662 0.983 8.433 1.00 91.69 81 GLY A CA 1
ATOM 688 C C . GLY A 1 81 ? 7.346 1.032 7.649 1.00 91.69 81 GLY A C 1
ATOM 689 O O . GLY A 1 81 ? 7.253 1.723 6.645 1.00 91.69 81 GLY A O 1
ATOM 690 N N . SER A 1 82 ? 6.323 0.287 8.069 1.00 95.69 82 SER A N 1
ATOM 691 C CA . SER A 1 82 ? 5.039 0.174 7.365 1.00 95.69 82 SER A CA 1
ATOM 692 C C . SER A 1 82 ? 3.862 0.368 8.316 1.00 95.69 82 SER A C 1
ATOM 694 O O . SER A 1 82 ? 3.986 0.201 9.532 1.00 95.69 82 SER A O 1
ATOM 696 N N . HIS A 1 83 ? 2.688 0.698 7.774 1.00 97.12 83 HIS A N 1
ATOM 697 C CA . HIS A 1 83 ? 1.474 0.818 8.584 1.00 97.12 83 HIS A CA 1
ATOM 698 C C . HIS A 1 83 ? 1.089 -0.527 9.199 1.00 97.12 83 HIS A C 1
ATOM 700 O O . HIS A 1 83 ? 0.815 -0.617 10.404 1.00 97.12 83 HIS A O 1
ATOM 706 N N . PHE A 1 84 ? 1.149 -1.593 8.399 1.00 97.44 84 PHE A N 1
ATOM 707 C CA . PHE A 1 84 ? 0.696 -2.916 8.792 1.00 97.44 84 PHE A CA 1
ATOM 708 C C . PHE A 1 84 ? 1.698 -4.021 8.474 1.00 97.44 84 PHE A C 1
ATOM 710 O O . PHE A 1 84 ? 2.500 -3.950 7.550 1.00 97.44 84 PHE A O 1
ATOM 717 N N . ARG A 1 85 ? 1.586 -5.102 9.237 1.00 95.38 85 ARG A N 1
ATOM 718 C CA . ARG A 1 85 ? 2.071 -6.432 8.883 1.00 95.38 85 ARG A CA 1
ATOM 719 C C . ARG A 1 85 ? 0.888 -7.384 8.878 1.00 95.38 85 ARG A C 1
ATOM 721 O O . ARG A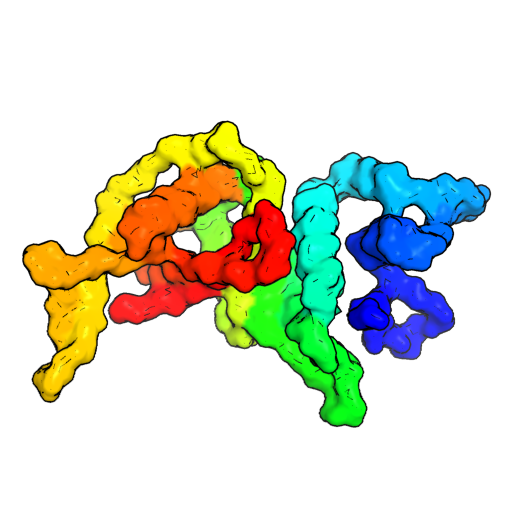 1 85 ? 0.003 -7.258 9.733 1.00 95.38 85 ARG A O 1
ATOM 728 N N . ILE A 1 86 ? 0.897 -8.332 7.953 1.00 94.94 86 ILE A N 1
ATOM 729 C CA . ILE A 1 86 ? -0.242 -9.219 7.734 1.00 94.94 86 ILE A CA 1
ATOM 730 C C . ILE A 1 86 ? 0.139 -10.692 7.864 1.00 94.94 86 ILE A C 1
ATOM 732 O O . ILE A 1 86 ? 1.246 -11.107 7.524 1.00 94.94 86 ILE A O 1
ATOM 736 N N . TYR A 1 87 ? -0.811 -11.490 8.335 1.00 92.88 87 TYR A N 1
ATOM 737 C CA . TYR A 1 87 ? -0.708 -12.943 8.393 1.00 92.88 87 TYR A CA 1
ATOM 738 C C . TYR A 1 87 ? -1.869 -13.543 7.620 1.00 92.88 87 TYR A C 1
ATOM 740 O O . TYR A 1 87 ? -2.997 -13.051 7.715 1.00 92.88 87 TYR A O 1
ATOM 748 N N . PHE A 1 88 ? -1.567 -14.593 6.862 1.00 90.56 88 PHE A N 1
ATOM 749 C CA . PHE A 1 88 ? -2.546 -15.293 6.045 1.00 90.56 88 PHE A CA 1
ATOM 750 C C . PHE A 1 88 ? -3.656 -15.897 6.916 1.00 90.56 88 PHE A C 1
ATOM 752 O O . PHE A 1 88 ? -3.409 -16.216 8.086 1.00 90.56 88 PHE A O 1
ATOM 759 N N . PRO A 1 89 ? -4.868 -16.068 6.363 1.00 87.44 89 PRO A N 1
ATOM 760 C CA . PRO A 1 89 ? -5.950 -16.760 7.049 1.00 87.44 89 PRO A CA 1
ATOM 761 C C . PRO A 1 89 ? -5.496 -18.117 7.604 1.00 87.44 89 PRO A C 1
ATOM 763 O O . PRO A 1 89 ? -4.731 -18.838 6.969 1.00 87.44 89 PRO A O 1
ATOM 766 N N . GLY A 1 90 ? -5.942 -18.448 8.817 1.00 81.94 90 GLY A N 1
ATOM 767 C CA . GLY A 1 90 ? -5.568 -19.688 9.509 1.00 81.94 90 GLY A CA 1
ATOM 768 C C . GLY A 1 90 ? -4.222 -19.646 10.244 1.00 81.94 90 GLY A C 1
ATOM 769 O O . GLY A 1 90 ? -3.983 -20.492 11.100 1.00 81.94 90 GLY A O 1
ATOM 770 N N . VAL A 1 91 ? -3.370 -18.645 9.999 1.00 81.44 91 VAL A N 1
ATOM 771 C CA . VAL A 1 91 ? -2.108 -18.467 10.732 1.00 81.44 91 VAL A CA 1
ATOM 772 C C . VAL A 1 91 ? -2.331 -17.577 11.950 1.00 81.44 91 VAL A C 1
ATOM 774 O O . VAL A 1 91 ? -2.889 -16.489 11.830 1.00 81.44 91 VAL A O 1
ATOM 777 N N . SER A 1 92 ? -1.838 -17.994 13.118 1.00 75.56 92 SER A N 1
ATOM 778 C CA . SER A 1 92 ? -1.794 -17.155 14.319 1.00 75.56 92 SER A CA 1
ATOM 779 C C . SER A 1 92 ? -0.362 -16.676 14.594 1.00 75.56 92 SER A C 1
ATOM 781 O O . SER A 1 92 ? 0.565 -17.481 14.575 1.00 75.56 92 SER A O 1
ATOM 783 N N . PRO A 1 93 ? -0.138 -15.388 14.921 1.00 69.31 93 PRO A N 1
ATOM 784 C CA . PRO A 1 93 ? 1.163 -14.909 15.395 1.00 69.31 93 PRO A CA 1
ATOM 785 C C . PRO A 1 93 ? 1.616 -15.554 16.713 1.00 69.31 93 PRO A C 1
ATOM 787 O O . PRO A 1 93 ? 2.793 -15.458 17.059 1.00 69.31 93 PRO A O 1
ATOM 790 N N . LEU A 1 94 ? 0.682 -16.164 17.450 1.00 70.00 94 LEU A N 1
ATOM 791 C CA . LEU A 1 94 ? 0.923 -17.055 18.582 1.00 70.00 94 LEU A CA 1
ATOM 792 C C . LEU A 1 94 ? 0.514 -18.470 18.162 1.00 70.00 94 LEU A C 1
ATOM 794 O O . LEU A 1 94 ? -0.683 -18.758 18.121 1.00 70.00 94 LEU A O 1
ATOM 798 N N . ASP A 1 95 ? 1.478 -19.318 17.829 1.00 63.88 95 ASP A N 1
ATOM 799 C CA . ASP A 1 95 ? 1.249 -20.736 17.557 1.00 63.88 95 ASP A CA 1
ATOM 800 C C . ASP A 1 95 ? 1.782 -21.583 18.726 1.00 63.88 95 ASP A C 1
ATOM 802 O O . ASP A 1 95 ? 2.642 -21.133 19.488 1.00 63.88 95 ASP A O 1
ATOM 806 N N . GLN A 1 96 ? 1.294 -22.816 18.875 1.00 55.50 96 GLN A N 1
ATOM 807 C CA . GLN A 1 96 ? 1.722 -23.754 19.923 1.00 55.50 96 GLN A CA 1
ATOM 808 C C . GLN A 1 96 ? 3.232 -24.050 19.860 1.00 55.50 96 GLN A C 1
ATOM 810 O O . GLN A 1 96 ? 3.840 -24.391 20.870 1.00 55.50 96 GLN A O 1
ATOM 815 N N . LYS A 1 97 ? 3.851 -23.871 18.683 1.00 60.00 97 LYS A N 1
ATOM 816 C CA . LYS A 1 97 ? 5.292 -24.046 18.428 1.00 60.00 97 LYS A CA 1
ATOM 817 C C . LYS A 1 97 ? 6.112 -22.750 18.527 1.00 60.00 97 LYS A C 1
ATOM 819 O O . LYS A 1 97 ? 7.311 -22.770 18.262 1.00 60.00 97 LYS A O 1
ATOM 824 N N . GLY A 1 98 ? 5.492 -21.625 18.892 1.00 62.28 98 GLY A N 1
ATOM 825 C CA . GLY A 1 98 ? 6.156 -20.332 19.059 1.00 62.28 98 GLY A CA 1
ATOM 826 C C . GLY A 1 98 ? 5.603 -19.217 18.168 1.00 62.28 98 GLY A C 1
ATOM 827 O O . GLY A 1 98 ? 4.487 -19.271 17.654 1.00 62.28 98 GLY A O 1
ATOM 828 N N . TYR A 1 99 ? 6.382 -18.144 18.019 1.00 62.34 99 TYR A N 1
ATOM 829 C CA . TYR A 1 99 ? 5.963 -16.964 17.261 1.00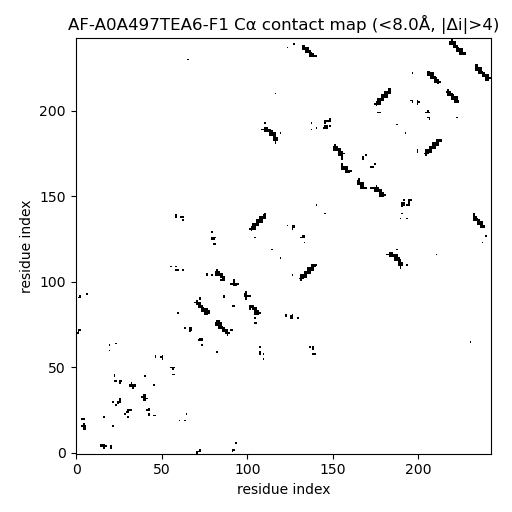 62.34 99 TYR A CA 1
ATOM 830 C C . TYR A 1 99 ? 6.159 -17.163 15.761 1.00 62.34 99 TYR A C 1
ATOM 832 O O . TYR A 1 99 ? 7.283 -17.336 15.294 1.00 62.34 99 TYR A O 1
ATOM 840 N N . ILE A 1 100 ? 5.085 -17.011 14.988 1.00 75.62 100 ILE A N 1
ATOM 841 C CA . ILE A 1 100 ? 5.188 -16.955 13.530 1.00 75.62 100 ILE A CA 1
ATOM 842 C C . ILE A 1 100 ? 5.549 -15.524 13.121 1.00 75.62 100 ILE A C 1
ATOM 844 O O . ILE A 1 100 ? 4.894 -14.547 13.505 1.00 75.62 100 ILE A O 1
ATOM 848 N N . HIS A 1 101 ? 6.621 -15.376 12.344 1.00 78.75 101 HIS A N 1
ATOM 849 C CA . HIS A 1 101 ? 7.010 -14.090 11.775 1.00 78.75 101 HIS A CA 1
ATOM 850 C C . HIS A 1 101 ? 6.104 -13.733 10.593 1.00 78.75 101 HIS A C 1
ATOM 852 O O . HIS A 1 101 ? 5.800 -14.580 9.755 1.00 78.75 101 HIS A O 1
ATOM 858 N N . SER A 1 102 ? 5.696 -12.462 10.502 1.00 85.31 102 SER A N 1
ATOM 859 C CA . SER A 1 102 ? 5.040 -11.982 9.282 1.00 85.31 102 SER A CA 1
ATOM 860 C C . SER A 1 102 ? 6.010 -12.106 8.109 1.00 85.31 102 SER A C 1
ATOM 862 O O . SER A 1 102 ? 7.189 -11.791 8.263 1.00 85.31 102 SER A O 1
ATOM 864 N N . LYS A 1 103 ? 5.516 -12.520 6.943 1.00 90.69 103 LYS A N 1
ATOM 865 C CA . LYS A 1 103 ? 6.276 -12.492 5.684 1.00 90.69 103 LYS A CA 1
ATOM 866 C C . LYS A 1 103 ? 6.004 -11.229 4.862 1.00 90.69 103 LYS A C 1
ATOM 868 O O . LYS A 1 103 ? 6.828 -10.870 4.032 1.00 90.69 103 LYS A O 1
ATOM 873 N N . HIS A 1 104 ? 4.904 -10.530 5.149 1.00 95.69 104 HIS A N 1
ATOM 874 C CA . HIS A 1 104 ? 4.413 -9.430 4.325 1.00 95.69 104 HIS A CA 1
ATOM 875 C C . HIS A 1 104 ? 4.126 -8.199 5.184 1.00 95.69 104 HIS A C 1
ATOM 877 O O . HIS A 1 104 ? 3.604 -8.286 6.308 1.00 95.69 104 HIS A O 1
ATOM 883 N N . VAL A 1 105 ? 4.469 -7.042 4.642 1.00 97.44 105 VAL A N 1
ATOM 884 C CA . VAL A 1 105 ? 4.091 -5.743 5.183 1.00 97.44 105 VAL A CA 1
ATOM 885 C C . VAL A 1 105 ? 3.169 -5.043 4.207 1.00 97.44 105 VAL A C 1
ATOM 887 O O . VAL A 1 105 ? 3.265 -5.248 3.004 1.00 97.44 105 VAL A O 1
ATOM 890 N N . LEU A 1 106 ? 2.261 -4.242 4.743 1.00 97.94 106 LEU A N 1
ATOM 891 C CA . LEU A 1 106 ? 1.269 -3.509 3.980 1.00 97.94 106 LEU A CA 1
ATOM 892 C C . LEU A 1 106 ? 1.382 -2.030 4.344 1.00 97.94 106 LEU A C 1
ATOM 894 O O . LEU A 1 106 ? 1.211 -1.633 5.502 1.00 97.94 106 LEU A O 1
ATOM 898 N N . HIS A 1 107 ? 1.712 -1.230 3.343 1.00 97.75 107 HIS A N 1
ATOM 899 C CA . HIS A 1 107 ? 1.800 0.213 3.416 1.00 97.75 107 HIS A CA 1
ATOM 900 C C . HIS A 1 107 ? 0.618 0.827 2.667 1.00 97.75 107 HIS A C 1
ATOM 902 O O . HIS A 1 107 ? 0.170 0.317 1.645 1.00 97.75 107 HIS A O 1
ATOM 908 N N . VAL A 1 108 ? 0.100 1.923 3.205 1.00 97.31 108 VAL A N 1
ATOM 909 C CA . VAL A 1 108 ? -1.070 2.618 2.658 1.00 97.31 108 VAL A CA 1
ATOM 910 C C . VAL A 1 108 ? -0.548 3.918 2.103 1.00 97.31 108 VAL A C 1
ATOM 912 O O . VAL A 1 108 ? 0.085 4.652 2.851 1.00 97.31 108 VAL A O 1
ATOM 915 N N . PHE A 1 109 ? -0.799 4.175 0.827 1.00 96.75 109 PHE A N 1
ATOM 916 C CA . PHE A 1 109 ? -0.415 5.413 0.172 1.00 96.75 109 PHE A CA 1
ATOM 917 C C . PHE A 1 109 ? -1.688 6.131 -0.282 1.00 96.75 109 PHE A C 1
ATOM 919 O O . PHE A 1 109 ? -2.217 5.833 -1.351 1.00 96.75 109 PHE A O 1
ATOM 926 N N . PRO A 1 110 ? -2.267 6.993 0.573 1.00 95.69 110 PRO A N 1
ATOM 927 C CA . PRO A 1 110 ? -3.467 7.760 0.267 1.00 95.69 110 PRO A CA 1
ATOM 928 C C . PRO A 1 110 ? -3.326 8.526 -1.045 1.00 95.69 110 PRO A C 1
ATOM 930 O O . PRO A 1 110 ? -2.286 9.122 -1.314 1.00 95.69 110 PRO A O 1
ATOM 933 N N . LYS A 1 111 ? -4.399 8.582 -1.838 1.00 93.81 111 LYS A N 1
ATOM 934 C CA . LYS A 1 111 ? -4.366 9.208 -3.169 1.00 93.81 111 LYS A CA 1
ATOM 935 C C . LYS A 1 111 ? -3.889 10.672 -3.162 1.00 93.81 111 LYS A C 1
ATOM 937 O O . LYS A 1 111 ? -3.201 11.093 -4.086 1.00 93.81 111 LYS A O 1
ATOM 942 N N . ASN A 1 112 ? -4.199 11.414 -2.096 1.00 92.56 112 ASN A N 1
ATOM 943 C CA . ASN A 1 112 ? -3.834 12.826 -1.939 1.00 92.56 112 ASN A CA 1
ATOM 944 C C . ASN A 1 112 ? -2.441 13.040 -1.326 1.00 92.56 112 ASN A C 1
ATOM 946 O O . ASN A 1 112 ? -1.992 14.180 -1.245 1.00 92.56 112 ASN A O 1
ATOM 950 N N . GLN A 1 113 ? -1.765 11.977 -0.880 1.00 95.38 113 GLN A N 1
ATOM 951 C CA . GLN A 1 113 ? -0.414 12.088 -0.348 1.00 95.38 113 GLN A CA 1
ATOM 952 C C . GLN A 1 113 ? 0.580 12.257 -1.502 1.00 95.38 113 GLN A C 1
ATOM 954 O O . GLN A 1 113 ? 0.482 11.574 -2.525 1.00 95.38 113 GLN A O 1
ATOM 959 N N . LYS A 1 114 ? 1.555 13.145 -1.309 1.00 95.69 114 LYS A N 1
ATOM 960 C CA . LYS A 1 114 ? 2.755 13.274 -2.138 1.00 95.69 114 LYS A CA 1
ATOM 961 C C . LYS A 1 114 ? 3.981 13.097 -1.260 1.00 95.69 114 LYS A C 1
ATOM 963 O O . LYS A 1 114 ? 4.003 13.611 -0.146 1.00 95.69 114 LYS A O 1
ATOM 968 N N . LEU A 1 115 ? 4.962 12.362 -1.761 1.00 96.62 115 LEU A N 1
ATOM 969 C CA . LEU A 1 115 ? 6.230 12.114 -1.085 1.00 96.62 115 LEU A CA 1
ATOM 970 C C . LEU A 1 115 ? 7.375 12.453 -2.026 1.00 96.62 115 LEU A C 1
ATOM 972 O O . LEU A 1 115 ? 7.240 12.274 -3.239 1.00 96.62 115 LEU A O 1
ATOM 976 N N . LEU A 1 116 ? 8.505 12.871 -1.460 1.00 97.56 116 LEU A N 1
ATOM 977 C CA . LEU A 1 116 ? 9.771 12.817 -2.181 1.00 97.56 116 LEU A CA 1
ATOM 978 C C . LEU A 1 116 ? 10.051 11.365 -2.587 1.00 97.56 116 LEU A C 1
ATOM 980 O O . LEU A 1 116 ? 9.778 10.428 -1.827 1.00 97.56 116 LEU A O 1
ATOM 984 N N . VAL A 1 117 ? 10.609 11.164 -3.777 1.00 97.38 117 VAL A N 1
ATOM 985 C CA . VAL A 1 117 ? 10.947 9.827 -4.283 1.00 97.38 117 VAL A CA 1
ATOM 986 C C . VAL A 1 117 ? 11.935 9.128 -3.344 1.00 97.38 117 VAL A C 1
ATOM 988 O O . VAL A 1 117 ? 11.757 7.946 -3.043 1.00 97.38 117 VAL A O 1
ATOM 991 N N . SER A 1 118 ? 12.902 9.859 -2.785 1.00 96.31 118 SER A N 1
ATOM 992 C CA . SER A 1 118 ? 13.801 9.371 -1.728 1.00 96.31 118 SER A CA 1
ATOM 993 C C . SER A 1 118 ? 13.057 8.860 -0.482 1.00 96.31 118 SER A C 1
ATOM 995 O O . SER A 1 118 ? 13.377 7.791 0.051 1.00 96.31 118 SER A O 1
ATOM 997 N N . GLU A 1 119 ? 12.018 9.565 -0.026 1.00 95.94 119 GLU A N 1
ATOM 998 C CA . GLU A 1 119 ? 11.203 9.145 1.116 1.00 95.94 119 GLU A CA 1
ATOM 999 C C . GLU A 1 119 ? 10.364 7.910 0.804 1.00 95.94 119 GLU A C 1
ATOM 1001 O O . GLU A 1 119 ? 10.310 6.990 1.625 1.00 95.94 119 GLU A O 1
ATOM 1006 N N . TRP A 1 120 ? 9.749 7.863 -0.378 1.00 96.00 120 TRP A N 1
ATOM 1007 C CA . TRP A 1 120 ? 8.998 6.703 -0.850 1.00 96.00 120 TRP A CA 1
ATOM 1008 C C . TRP A 1 120 ? 9.903 5.465 -0.950 1.00 96.00 120 TRP A C 1
ATOM 1010 O O . TRP A 1 120 ? 9.593 4.411 -0.384 1.00 96.00 120 TRP A O 1
ATOM 1020 N N . ALA A 1 121 ? 11.079 5.612 -1.567 1.00 94.75 121 ALA A N 1
ATOM 1021 C CA . ALA A 1 121 ? 12.064 4.544 -1.715 1.00 94.75 121 ALA A CA 1
ATOM 1022 C C . ALA A 1 121 ? 12.595 4.058 -0.358 1.00 94.75 121 ALA A C 1
ATOM 1024 O O . ALA A 1 121 ? 12.798 2.857 -0.166 1.00 94.75 121 ALA A O 1
ATOM 1025 N N . ARG A 1 122 ? 12.762 4.958 0.623 1.00 94.56 122 ARG A N 1
ATOM 1026 C CA . ARG A 1 122 ? 13.1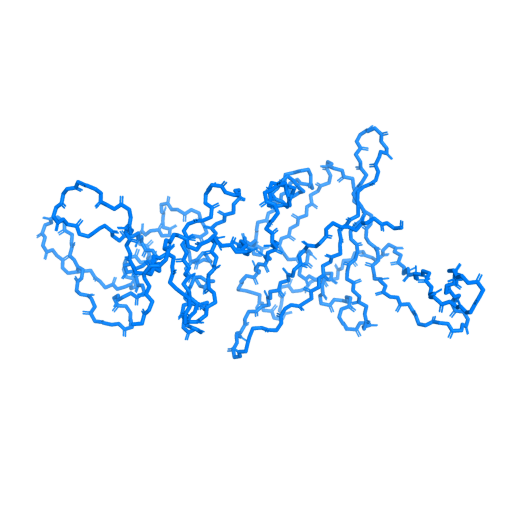47 4.598 1.997 1.00 94.56 122 ARG A CA 1
ATOM 1027 C C . ARG A 1 122 ? 12.149 3.626 2.627 1.00 94.56 122 ARG A C 1
ATOM 1029 O O . ARG A 1 122 ? 12.578 2.648 3.240 1.00 94.56 122 ARG A O 1
ATOM 1036 N N . VAL A 1 123 ? 10.842 3.856 2.474 1.00 93.00 123 VAL A N 1
ATOM 1037 C CA . VAL A 1 123 ? 9.803 2.966 3.027 1.00 93.00 123 VAL A CA 1
ATOM 1038 C C . VAL A 1 123 ? 9.930 1.556 2.434 1.00 93.00 123 VAL A C 1
ATOM 1040 O O . VAL A 1 123 ? 9.933 0.570 3.176 1.00 93.00 123 VAL A O 1
ATOM 1043 N N . VAL A 1 124 ? 10.104 1.457 1.113 1.00 94.44 124 VAL A N 1
ATOM 1044 C CA . VAL A 1 124 ? 10.282 0.176 0.408 1.00 94.44 124 VAL A CA 1
ATOM 1045 C C . VAL A 1 124 ? 11.576 -0.519 0.855 1.00 94.44 124 VAL A C 1
ATOM 1047 O O . VAL A 1 124 ? 11.566 -1.696 1.225 1.00 94.44 124 VAL A O 1
ATOM 1050 N N . ARG A 1 125 ? 12.688 0.224 0.918 1.00 93.12 125 ARG A N 1
ATOM 1051 C CA . ARG A 1 125 ? 14.013 -0.283 1.310 1.00 93.12 125 ARG A CA 1
ATOM 1052 C C . ARG A 1 125 ? 14.022 -0.868 2.724 1.00 93.12 125 ARG A C 1
ATOM 1054 O O . ARG A 1 125 ? 14.630 -1.917 2.942 1.00 93.12 125 ARG A O 1
ATOM 1061 N N . VAL A 1 126 ? 13.332 -0.234 3.677 1.00 93.81 126 VAL A N 1
ATOM 1062 C CA . VAL A 1 126 ? 13.219 -0.746 5.056 1.00 93.81 126 VAL A CA 1
ATOM 1063 C C . VAL A 1 126 ? 12.525 -2.108 5.086 1.00 93.81 126 VAL A C 1
ATOM 1065 O O . VAL A 1 126 ? 12.947 -2.984 5.834 1.00 93.81 126 VAL A O 1
ATOM 1068 N N . ALA A 1 127 ? 11.496 -2.328 4.269 1.00 91.94 127 ALA A N 1
ATOM 1069 C CA . ALA A 1 127 ? 10.816 -3.620 4.217 1.00 91.94 127 ALA A CA 1
ATOM 1070 C C . ALA A 1 127 ? 11.681 -4.723 3.589 1.00 91.94 127 ALA A C 1
ATOM 1072 O O . ALA A 1 127 ? 11.725 -5.849 4.098 1.00 91.94 127 ALA A O 1
ATOM 1073 N N . HIS A 1 128 ? 12.411 -4.400 2.520 1.00 92.06 128 HIS A N 1
ATOM 1074 C CA . HIS A 1 128 ? 13.307 -5.355 1.866 1.00 92.06 128 HIS A CA 1
ATOM 1075 C C . HIS A 1 128 ? 14.513 -5.719 2.743 1.00 92.06 128 HIS A C 1
ATOM 1077 O O . HIS A 1 128 ? 14.895 -6.891 2.775 1.00 92.06 128 HIS A O 1
ATOM 1083 N N . SER A 1 129 ? 15.058 -4.783 3.533 1.00 92.31 129 SER A N 1
ATOM 1084 C CA . SER A 1 129 ? 16.202 -5.056 4.424 1.00 92.31 129 SER A CA 1
ATOM 1085 C C . SER A 1 129 ? 15.889 -6.108 5.496 1.00 92.31 129 SER A C 1
ATOM 1087 O O . SER A 1 129 ? 16.744 -6.919 5.852 1.00 92.31 129 SER A O 1
ATOM 1089 N N . VAL A 1 130 ? 14.633 -6.175 5.951 1.00 91.00 130 VAL A N 1
ATOM 1090 C CA . VAL A 1 130 ? 14.148 -7.198 6.894 1.00 91.00 130 VAL A CA 1
ATOM 1091 C C . VAL A 1 130 ? 13.522 -8.416 6.201 1.00 91.00 130 VAL A C 1
ATOM 1093 O O . VAL A 1 130 ? 12.826 -9.210 6.852 1.00 91.00 130 VAL A O 1
ATOM 1096 N N . ARG A 1 131 ? 13.761 -8.587 4.892 1.00 91.31 131 ARG A N 1
ATOM 1097 C CA . ARG A 1 131 ? 13.271 -9.700 4.058 1.00 91.31 131 ARG A CA 1
ATOM 1098 C C . ARG A 1 131 ? 11.755 -9.888 4.189 1.00 91.31 131 ARG A C 1
ATOM 1100 O O . ARG A 1 131 ? 11.280 -10.960 4.581 1.00 91.31 131 ARG A O 1
ATOM 1107 N N . LYS A 1 132 ? 10.996 -8.810 3.985 1.00 92.69 132 LYS A N 1
ATOM 1108 C CA . LYS A 1 132 ? 9.528 -8.829 3.941 1.00 92.69 132 LYS A CA 1
ATOM 1109 C C . LYS A 1 132 ? 9.070 -8.410 2.553 1.00 92.69 132 LYS A C 1
ATOM 1111 O O . LYS A 1 132 ? 9.594 -7.446 2.003 1.00 92.69 132 LYS A O 1
ATOM 1116 N N . THR A 1 133 ? 8.064 -9.098 2.032 1.00 95.19 133 THR A N 1
ATOM 1117 C CA . THR A 1 133 ? 7.339 -8.645 0.845 1.00 95.19 133 THR A CA 1
ATOM 1118 C C . THR A 1 133 ? 6.634 -7.332 1.168 1.00 95.19 133 THR A C 1
ATOM 1120 O O . THR A 1 133 ? 5.926 -7.247 2.179 1.00 95.19 133 THR A O 1
ATOM 1123 N N . PHE A 1 134 ? 6.844 -6.314 0.335 1.00 97.50 134 PHE A N 1
ATOM 1124 C CA . PHE A 1 134 ? 6.225 -5.005 0.489 1.00 97.50 134 PHE A CA 1
ATOM 1125 C C . PHE A 1 134 ? 4.967 -4.912 -0.365 1.00 97.50 134 PHE A C 1
ATOM 1127 O O . PHE A 1 134 ? 5.042 -4.994 -1.587 1.00 97.50 134 PHE A O 1
ATOM 1134 N N . ILE A 1 135 ? 3.823 -4.721 0.285 1.00 98.06 135 ILE A N 1
ATOM 1135 C CA . ILE A 1 135 ? 2.537 -4.517 -0.371 1.00 98.06 135 ILE A CA 1
ATOM 1136 C C . ILE A 1 135 ? 2.137 -3.055 -0.211 1.00 98.06 135 ILE A C 1
ATOM 1138 O O . ILE A 1 135 ? 2.084 -2.533 0.902 1.00 98.06 135 ILE A O 1
ATOM 1142 N N . LEU A 1 136 ? 1.817 -2.407 -1.319 1.00 97.56 136 LEU A N 1
ATOM 1143 C CA . LEU A 1 136 ? 1.255 -1.070 -1.385 1.00 97.56 136 LEU A CA 1
ATOM 1144 C C . LEU A 1 136 ? -0.261 -1.159 -1.590 1.00 97.56 136 LEU A C 1
ATOM 1146 O O . LEU A 1 136 ? -0.723 -1.925 -2.431 1.00 97.56 136 LEU A O 1
ATOM 1150 N N . GLY A 1 137 ? -1.035 -0.363 -0.855 1.00 96.75 137 GLY A N 1
ATOM 1151 C CA . GLY A 1 137 ? -2.460 -0.144 -1.110 1.00 96.75 137 GLY A CA 1
ATOM 1152 C C . GLY A 1 137 ? -2.769 1.336 -1.305 1.00 96.75 137 GLY A C 1
ATOM 1153 O O . GLY A 1 137 ? -2.352 2.157 -0.487 1.00 96.75 137 GLY A O 1
ATOM 1154 N N . ILE A 1 138 ? -3.527 1.663 -2.355 1.00 95.44 138 ILE A N 1
ATOM 1155 C CA . ILE A 1 138 ? -3.972 3.032 -2.663 1.00 95.44 138 ILE A CA 1
ATOM 1156 C C . ILE A 1 138 ? -5.508 3.069 -2.554 1.00 95.44 138 ILE A C 1
ATOM 1158 O O . ILE A 1 138 ? -6.202 2.694 -3.501 1.00 95.44 138 ILE A O 1
ATOM 1162 N N . PRO A 1 139 ? -6.072 3.436 -1.386 1.00 94.31 139 PRO A N 1
ATOM 1163 C CA . PRO A 1 139 ? -7.517 3.428 -1.180 1.00 94.31 139 PRO A CA 1
ATOM 1164 C C . PRO A 1 139 ? -8.199 4.656 -1.805 1.00 94.31 139 PRO A C 1
ATOM 1166 O O . PRO A 1 139 ? -7.552 5.629 -2.187 1.00 94.31 139 PRO A O 1
ATOM 1169 N N . GLU A 1 140 ? -9.533 4.615 -1.854 1.00 91.94 140 GLU A N 1
ATOM 1170 C CA . GLU A 1 140 ? -10.413 5.724 -2.273 1.00 91.94 140 GLU A CA 1
ATOM 1171 C C . GLU A 1 140 ? -10.227 6.232 -3.717 1.00 91.94 140 GLU A C 1
ATOM 1173 O O . GLU A 1 140 ? -10.693 7.327 -4.053 1.00 91.94 140 GLU A O 1
ATOM 1178 N N . LEU A 1 141 ? -9.577 5.447 -4.580 1.00 91.81 141 LEU A N 1
ATOM 1179 C CA . LEU A 1 141 ? -9.498 5.735 -6.009 1.00 91.81 141 LEU A CA 1
ATOM 1180 C C . LEU A 1 141 ? -10.867 5.576 -6.679 1.00 91.81 141 LEU A C 1
ATOM 1182 O O . LEU A 1 141 ? -11.592 4.605 -6.463 1.00 91.81 141 LEU A O 1
ATOM 1186 N N . THR A 1 142 ? -11.194 6.534 -7.534 1.00 92.19 142 THR A N 1
ATOM 1187 C CA . THR A 1 142 ? -12.371 6.552 -8.400 1.00 92.19 142 THR A CA 1
ATOM 1188 C C . THR A 1 142 ? -11.942 6.835 -9.836 1.00 92.19 142 THR A C 1
ATOM 1190 O O . THR A 1 142 ? -10.850 7.345 -10.083 1.00 92.19 142 THR A O 1
ATOM 1193 N N . ALA A 1 143 ? -12.817 6.561 -10.809 1.00 90.62 143 ALA A N 1
ATOM 1194 C CA . ALA A 1 143 ? -12.519 6.783 -12.227 1.00 90.62 143 ALA A CA 1
ATOM 1195 C C . ALA A 1 143 ? -12.067 8.224 -12.552 1.00 90.62 143 ALA A C 1
ATOM 1197 O O . ALA A 1 143 ? -11.291 8.413 -13.483 1.00 90.62 143 ALA A O 1
ATOM 1198 N N . LYS A 1 144 ? -12.520 9.216 -11.771 1.00 94.12 144 LYS A N 1
ATOM 1199 C CA . LYS A 1 144 ? -12.195 10.641 -11.945 1.00 94.12 144 LYS A CA 1
ATOM 1200 C C . LYS A 1 144 ? -10.832 11.038 -11.378 1.00 94.12 144 LYS A C 1
ATOM 1202 O O . LYS A 1 144 ? -10.336 12.103 -11.721 1.00 94.12 144 LYS A O 1
ATOM 1207 N N . ASP A 1 145 ? -10.262 10.226 -10.487 1.00 94.25 145 ASP A N 1
ATOM 1208 C CA . ASP A 1 145 ? -8.967 10.531 -9.872 1.00 94.25 145 ASP A CA 1
ATOM 1209 C C . ASP A 1 145 ? -7.812 10.269 -10.845 1.00 94.25 145 ASP A C 1
ATOM 1211 O O . ASP A 1 145 ? -6.788 10.942 -10.775 1.00 94.25 145 ASP A O 1
ATOM 1215 N N . TYR A 1 146 ? -7.968 9.304 -11.756 1.00 94.38 146 TYR A N 1
ATOM 1216 C CA . TYR A 1 146 ? -6.934 8.964 -12.728 1.00 94.38 146 TYR A CA 1
ATOM 1217 C C . TYR A 1 146 ? -6.683 10.125 -13.687 1.00 94.38 146 TYR A C 1
ATOM 1219 O O . TYR A 1 146 ? -7.608 10.652 -14.307 1.00 94.38 146 TYR A O 1
ATOM 1227 N N . LYS A 1 147 ? -5.410 10.482 -13.845 1.00 93.69 147 LYS A N 1
ATOM 1228 C CA . LYS A 1 147 ? -4.967 11.559 -14.729 1.00 93.69 147 LYS A CA 1
ATOM 1229 C C . LYS A 1 147 ? -3.959 11.031 -15.735 1.00 93.69 147 LYS A C 1
ATOM 1231 O O . LYS A 1 147 ? -3.203 10.110 -15.437 1.00 93.69 147 LYS A O 1
ATOM 1236 N N . LYS A 1 148 ? -3.914 11.645 -16.918 1.00 90.69 148 LYS A N 1
ATOM 1237 C CA . LYS A 1 148 ? -2.822 11.381 -17.853 1.00 90.69 148 LYS A CA 1
ATOM 1238 C C . LYS A 1 148 ? -1.513 11.833 -17.208 1.00 90.69 148 LYS A C 1
ATOM 1240 O O . LYS A 1 148 ? -1.444 12.915 -16.621 1.00 90.69 148 LYS A O 1
ATOM 1245 N N . TRP A 1 149 ? -0.497 10.995 -17.311 1.00 88.25 149 TRP A N 1
ATOM 1246 C CA . TRP A 1 149 ? 0.839 11.280 -16.814 1.00 88.25 149 TRP A CA 1
ATOM 1247 C C . TRP A 1 149 ? 1.866 10.927 -17.890 1.00 88.25 149 TRP A C 1
ATOM 1249 O O . TRP A 1 149 ? 1.482 10.431 -18.951 1.00 88.25 149 TRP A O 1
ATOM 1259 N N . ARG A 1 150 ? 3.139 11.264 -17.663 1.00 90.19 150 ARG A N 1
ATOM 1260 C CA . ARG A 1 150 ? 4.189 11.010 -18.655 1.00 90.19 150 ARG A CA 1
ATOM 1261 C C . ARG A 1 150 ? 4.462 9.511 -18.797 1.00 90.19 150 ARG A C 1
ATOM 1263 O O . ARG A 1 150 ? 4.327 8.757 -17.836 1.00 90.19 150 ARG A O 1
ATOM 1270 N N . GLU A 1 151 ? 4.851 9.122 -20.001 1.00 90.19 151 GLU A N 1
ATOM 1271 C CA . GLU A 1 151 ? 5.335 7.791 -20.357 1.00 90.19 151 GLU A CA 1
ATOM 1272 C C . GLU A 1 151 ? 6.763 7.982 -20.841 1.00 90.19 151 GLU A C 1
ATOM 1274 O O . GLU A 1 151 ? 6.970 8.665 -21.843 1.00 90.19 151 GLU A O 1
ATOM 1279 N N . ASP A 1 152 ? 7.738 7.444 -20.112 1.00 94.56 152 ASP A N 1
ATOM 1280 C CA . ASP A 1 152 ? 9.137 7.688 -20.455 1.00 94.56 152 ASP A CA 1
ATOM 1281 C C . ASP A 1 152 ? 9.617 6.638 -21.461 1.00 94.56 152 ASP A C 1
ATOM 1283 O O . ASP A 1 152 ? 10.054 6.982 -22.560 1.00 94.56 152 ASP A O 1
ATOM 1287 N N . PHE A 1 153 ? 9.495 5.347 -21.123 1.00 96.31 153 PHE A N 1
ATOM 1288 C CA . PHE A 1 153 ? 9.976 4.266 -21.981 1.00 96.31 153 PHE A CA 1
ATOM 1289 C C . PHE A 1 153 ? 9.132 2.994 -21.887 1.00 96.31 153 PHE A C 1
ATOM 1291 O O . PHE A 1 153 ? 8.474 2.711 -20.889 1.00 96.31 153 PHE A O 1
ATOM 1298 N N . VAL A 1 154 ? 9.248 2.160 -22.917 1.00 95.25 154 VAL A N 1
ATOM 1299 C CA . VAL A 1 154 ? 8.810 0.763 -22.904 1.00 95.25 154 VAL A CA 1
ATOM 1300 C C . VAL A 1 154 ? 10.055 -0.125 -22.911 1.00 95.25 154 VAL A C 1
ATOM 1302 O O . VAL A 1 154 ? 10.997 0.141 -23.659 1.00 95.25 154 VAL A O 1
ATOM 1305 N N . ALA A 1 155 ? 10.090 -1.159 -22.067 1.00 94.75 155 ALA A N 1
ATOM 1306 C CA . ALA A 1 155 ? 11.276 -1.995 -21.888 1.00 94.75 155 ALA A CA 1
ATOM 1307 C C . ALA A 1 155 ? 11.009 -3.504 -22.030 1.00 94.75 155 ALA A C 1
ATOM 1309 O O . ALA A 1 155 ? 9.929 -4.024 -21.735 1.00 94.75 155 ALA A O 1
ATOM 1310 N N . TRP A 1 156 ? 12.058 -4.207 -22.460 1.00 94.06 156 TRP A N 1
ATOM 1311 C CA . TRP A 1 156 ? 12.124 -5.654 -22.688 1.00 94.06 156 TRP A CA 1
ATOM 1312 C C . TRP A 1 156 ? 13.142 -6.296 -21.744 1.00 94.06 156 TRP A C 1
ATOM 1314 O O . TRP A 1 156 ? 14.022 -5.607 -21.222 1.00 94.06 156 TRP A O 1
ATOM 1324 N N . ARG A 1 157 ? 13.079 -7.620 -21.550 1.00 90.44 157 ARG A N 1
ATOM 1325 C CA . ARG A 1 157 ? 14.054 -8.344 -20.715 1.00 90.44 157 ARG A CA 1
ATOM 1326 C C . ARG A 1 157 ? 14.935 -9.290 -21.524 1.00 90.44 157 ARG A C 1
ATOM 1328 O O . ARG A 1 157 ? 14.814 -9.445 -22.734 1.00 90.44 157 ARG A O 1
ATOM 1335 N N . ARG A 1 158 ? 15.847 -9.981 -20.842 1.00 88.75 158 ARG A N 1
ATOM 1336 C CA . ARG A 1 158 ? 16.534 -11.140 -21.425 1.00 88.75 158 ARG A CA 1
ATOM 1337 C C . ARG A 1 158 ? 15.693 -12.399 -21.218 1.00 88.75 158 ARG A C 1
ATOM 1339 O O . ARG A 1 158 ? 15.212 -12.660 -20.115 1.00 88.75 158 ARG A O 1
ATOM 1346 N N . LYS A 1 159 ? 15.551 -13.211 -22.264 1.00 86.44 159 LYS A N 1
ATOM 1347 C CA . LYS A 1 159 ? 14.914 -14.533 -22.215 1.00 86.44 159 LYS A CA 1
ATOM 1348 C C . LYS A 1 159 ? 15.961 -15.644 -22.198 1.00 86.44 159 LYS A C 1
ATOM 1350 O O . LYS A 1 159 ? 17.044 -15.513 -22.771 1.00 86.44 159 LYS A O 1
ATOM 1355 N N . LYS A 1 160 ? 15.645 -16.757 -21.534 1.00 85.94 160 LYS A N 1
ATOM 1356 C CA . LYS A 1 160 ? 16.481 -17.964 -21.581 1.00 85.94 160 LYS A CA 1
ATOM 1357 C C . LYS A 1 160 ? 16.347 -18.626 -22.953 1.00 85.94 160 LYS A C 1
ATOM 1359 O O . LYS A 1 160 ? 15.242 -18.845 -23.434 1.00 85.94 160 LYS A O 1
ATOM 1364 N N . SER A 1 161 ? 17.481 -18.969 -23.544 1.00 86.69 161 SER A N 1
ATOM 1365 C CA . SER A 1 161 ? 17.620 -19.750 -24.771 1.00 86.69 161 SER A CA 1
ATOM 1366 C C . SER A 1 161 ? 18.546 -20.941 -24.516 1.00 86.69 161 SER A C 1
ATOM 1368 O O . SER A 1 161 ? 19.289 -20.966 -23.532 1.00 86.69 161 SER A O 1
ATOM 1370 N N . LYS A 1 162 ? 18.554 -21.916 -25.434 1.00 83.38 162 LYS A N 1
ATOM 1371 C CA . LYS A 1 162 ? 19.460 -23.080 -25.397 1.00 83.38 162 LYS A CA 1
ATOM 1372 C C . LYS A 1 162 ? 20.944 -22.682 -25.320 1.00 83.38 162 LYS A C 1
ATOM 1374 O O . LYS A 1 162 ? 21.745 -23.451 -24.810 1.00 83.38 162 LYS A O 1
ATOM 1379 N N . LYS A 1 163 ? 21.301 -21.485 -25.803 1.00 84.69 163 LYS A N 1
ATOM 1380 C CA . LYS A 1 163 ? 22.670 -20.934 -25.800 1.00 84.69 163 LYS A CA 1
ATOM 1381 C C . LYS A 1 163 ? 22.921 -19.885 -24.699 1.00 84.69 163 LYS A C 1
ATOM 1383 O O . LYS A 1 163 ? 23.899 -19.152 -24.776 1.00 84.69 163 LYS A O 1
ATOM 1388 N N . GLY A 1 164 ? 22.039 -19.771 -23.702 1.00 87.50 164 GLY A N 1
ATOM 1389 C CA . GLY A 1 164 ? 22.145 -18.782 -22.620 1.00 87.50 164 GLY A CA 1
ATOM 1390 C C . GLY A 1 164 ? 21.081 -17.682 -22.685 1.00 87.50 164 GLY A C 1
ATOM 1391 O O . GLY A 1 164 ? 20.020 -17.863 -23.276 1.00 87.50 164 GLY A O 1
ATOM 1392 N N . LEU A 1 165 ? 21.329 -16.544 -22.030 1.00 86.56 165 LEU A N 1
ATOM 1393 C CA . LEU A 1 165 ? 20.387 -15.419 -21.978 1.00 86.56 165 LEU A CA 1
ATOM 1394 C C . LEU A 1 165 ? 20.497 -14.542 -23.232 1.00 86.56 165 LEU A C 1
ATOM 1396 O O . LEU A 1 165 ? 21.524 -13.898 -23.448 1.00 86.56 165 LEU A O 1
ATOM 1400 N N . VAL A 1 166 ? 19.419 -14.453 -24.007 1.00 89.69 166 VAL A N 1
ATOM 1401 C CA . VAL A 1 166 ? 19.329 -13.641 -25.231 1.00 89.69 166 VAL A CA 1
ATOM 1402 C C . VAL A 1 166 ? 18.407 -12.450 -24.982 1.00 89.69 166 VAL A C 1
ATOM 1404 O O . VAL A 1 166 ? 17.451 -12.558 -24.215 1.00 89.69 166 VAL A O 1
ATOM 1407 N N . ARG A 1 167 ? 18.709 -11.299 -25.584 1.00 87.94 167 ARG A N 1
ATOM 1408 C CA . ARG A 1 167 ? 17.878 -10.092 -25.490 1.00 87.94 167 ARG A CA 1
ATOM 1409 C C . ARG A 1 167 ? 16.552 -10.305 -26.235 1.00 87.94 167 ARG A C 1
ATOM 1411 O O . ARG A 1 167 ? 16.568 -10.830 -27.344 1.00 87.94 167 ARG A O 1
ATOM 1418 N N . GLU A 1 168 ? 15.434 -9.919 -25.625 1.00 91.75 168 GLU A N 1
ATOM 1419 C CA . GLU A 1 168 ? 14.158 -9.764 -26.334 1.00 91.75 168 GLU A CA 1
ATOM 1420 C C . GLU A 1 168 ? 14.219 -8.525 -27.246 1.00 91.75 168 GLU A C 1
ATOM 1422 O O . GLU A 1 168 ? 14.748 -7.485 -26.841 1.00 91.75 168 GLU A O 1
ATOM 1427 N N . THR A 1 169 ? 13.713 -8.629 -28.475 1.00 88.44 169 THR A N 1
ATOM 1428 C CA . THR A 1 169 ? 13.767 -7.536 -29.464 1.00 88.44 169 THR A CA 1
ATOM 1429 C C . THR A 1 169 ? 12.374 -7.005 -29.792 1.00 88.44 169 THR A C 1
ATOM 1431 O O . THR A 1 169 ? 11.465 -7.819 -29.940 1.00 88.44 169 THR A O 1
ATOM 1434 N N . PRO A 1 170 ? 12.198 -5.682 -29.982 1.00 89.75 170 PRO A N 1
ATOM 1435 C CA . PRO A 1 170 ? 10.887 -5.085 -30.260 1.00 89.75 170 PRO A CA 1
ATOM 1436 C C . PRO A 1 170 ? 10.143 -5.695 -31.454 1.00 89.75 170 PRO A C 1
ATOM 1438 O O . PRO A 1 170 ? 8.925 -5.812 -31.412 1.00 89.75 170 PRO A O 1
ATOM 1441 N N . ASP A 1 171 ? 10.871 -6.129 -32.487 1.00 89.81 171 ASP A N 1
ATOM 1442 C CA . ASP A 1 171 ? 10.277 -6.676 -33.716 1.00 89.81 171 ASP A CA 1
ATOM 1443 C C . ASP A 1 171 ? 9.645 -8.065 -33.532 1.00 89.81 171 ASP A C 1
ATOM 1445 O O . ASP A 1 171 ? 8.854 -8.507 -34.362 1.00 89.81 171 ASP A O 1
ATOM 1449 N N . VAL A 1 172 ? 10.028 -8.790 -32.475 1.00 89.75 172 VAL A N 1
ATOM 1450 C CA . VAL A 1 172 ? 9.691 -10.215 -32.296 1.00 89.75 172 VAL A CA 1
ATOM 1451 C C . VAL A 1 172 ? 9.024 -10.484 -30.953 1.00 89.75 172 VAL A C 1
ATOM 1453 O O . VAL A 1 172 ? 8.152 -11.343 -30.851 1.00 89.75 172 VAL A O 1
ATOM 1456 N N . ASP A 1 173 ? 9.457 -9.791 -29.905 1.00 92.00 173 ASP A N 1
ATOM 1457 C CA . ASP A 1 173 ? 9.068 -10.060 -28.531 1.00 92.00 173 ASP A CA 1
ATOM 1458 C C . ASP A 1 173 ? 8.177 -8.940 -27.977 1.00 92.00 173 ASP A C 1
ATOM 1460 O O . ASP A 1 173 ? 8.453 -7.756 -28.193 1.00 92.00 173 ASP A O 1
ATOM 1464 N N . PRO A 1 174 ? 7.139 -9.285 -27.194 1.00 91.38 174 PRO A N 1
ATOM 1465 C CA . PRO A 1 174 ? 6.305 -8.286 -26.551 1.00 91.38 174 PRO A CA 1
ATOM 1466 C C . PRO A 1 174 ? 7.104 -7.529 -25.491 1.00 91.38 174 PRO A C 1
ATOM 1468 O O . PRO A 1 174 ? 7.929 -8.104 -24.771 1.00 91.38 174 PRO A O 1
ATOM 1471 N N . ALA A 1 175 ? 6.809 -6.240 -25.367 1.00 94.44 175 ALA A N 1
ATOM 1472 C CA . ALA A 1 175 ? 7.289 -5.445 -24.255 1.00 94.44 175 ALA A CA 1
ATOM 1473 C C . ALA A 1 175 ? 6.832 -6.031 -22.911 1.00 94.44 175 ALA A C 1
ATOM 1475 O O . ALA A 1 175 ? 5.803 -6.702 -22.811 1.00 94.44 175 ALA A O 1
ATOM 1476 N N . ARG A 1 176 ? 7.628 -5.789 -21.869 1.00 94.31 176 ARG A N 1
ATOM 1477 C CA . ARG A 1 176 ? 7.386 -6.314 -20.519 1.00 94.31 176 ARG A CA 1
ATOM 1478 C C . ARG A 1 176 ? 7.038 -5.220 -19.529 1.00 94.31 176 ARG A C 1
ATOM 1480 O O . ARG A 1 176 ? 6.230 -5.455 -18.635 1.00 94.31 176 ARG A O 1
ATOM 1487 N N . TYR A 1 177 ? 7.657 -4.053 -19.690 1.00 96.31 177 TYR A N 1
ATOM 1488 C CA . TYR A 1 177 ? 7.589 -2.991 -18.703 1.00 96.31 177 TYR A CA 1
ATOM 1489 C C . TYR A 1 177 ? 7.225 -1.649 -19.323 1.00 96.31 177 TYR A C 1
ATOM 1491 O O . TYR A 1 177 ? 7.772 -1.284 -20.365 1.00 96.31 177 TYR A O 1
ATOM 1499 N N . LEU A 1 178 ? 6.375 -0.900 -18.625 1.00 97.44 178 LEU A N 1
ATOM 1500 C CA . LEU A 1 178 ? 6.319 0.552 -18.728 1.00 97.44 178 LEU A CA 1
ATOM 1501 C C . LEU A 1 178 ? 7.370 1.097 -17.757 1.00 97.44 178 LEU A C 1
ATOM 1503 O O . LEU A 1 178 ? 7.222 0.935 -16.545 1.00 97.44 178 LEU A O 1
ATOM 1507 N N . LEU A 1 179 ? 8.448 1.678 -18.279 1.00 97.44 179 LEU A N 1
ATOM 1508 C CA . LEU A 1 179 ? 9.542 2.217 -17.478 1.00 97.44 179 LEU A CA 1
ATOM 1509 C C . LEU A 1 179 ? 9.352 3.717 -17.271 1.00 97.44 179 LEU A C 1
ATOM 1511 O O . LEU A 1 179 ? 9.174 4.466 -18.230 1.00 97.44 179 LEU A O 1
ATOM 1515 N N . ILE A 1 180 ? 9.432 4.133 -16.011 1.00 97.69 180 ILE A N 1
ATOM 1516 C CA . ILE A 1 180 ? 9.346 5.527 -15.584 1.00 97.69 180 ILE A CA 1
ATOM 1517 C C . ILE A 1 180 ? 10.642 5.913 -14.888 1.00 97.69 180 ILE A C 1
ATOM 1519 O O . ILE A 1 180 ? 11.037 5.284 -13.900 1.00 97.69 180 ILE A O 1
ATOM 1523 N N . ALA A 1 181 ? 11.273 6.966 -15.396 1.00 97.19 181 ALA A N 1
ATOM 1524 C CA . ALA A 1 181 ? 12.476 7.545 -14.833 1.00 97.19 181 ALA A CA 1
ATOM 1525 C C . ALA A 1 181 ? 12.110 8.616 -13.806 1.00 97.19 181 ALA A C 1
ATOM 1527 O O . ALA A 1 181 ? 11.321 9.519 -14.084 1.00 97.19 181 ALA A O 1
ATOM 1528 N N . LEU A 1 182 ? 12.676 8.492 -12.609 1.00 97.19 182 LEU A N 1
ATOM 1529 C CA . LEU A 1 182 ? 12.507 9.422 -11.501 1.00 97.19 182 LEU A CA 1
ATOM 1530 C C . LEU A 1 182 ? 13.877 9.772 -10.923 1.00 97.19 182 LEU A C 1
ATOM 1532 O O . LEU A 1 182 ? 14.721 8.894 -10.761 1.00 97.19 182 LEU A O 1
ATOM 1536 N N . SER A 1 183 ? 14.077 11.027 -10.556 1.00 97.38 183 SER A N 1
ATOM 1537 C CA . SER A 1 183 ? 15.164 11.471 -9.687 1.00 97.38 183 SER A CA 1
ATOM 1538 C C . SER A 1 183 ? 14.739 11.400 -8.216 1.00 97.38 183 SER A C 1
ATOM 1540 O O . SER A 1 183 ? 13.550 11.469 -7.894 1.00 97.38 183 SER A O 1
ATOM 1542 N N . GLU A 1 184 ? 15.689 11.242 -7.294 1.00 96.19 184 GLU A N 1
ATOM 1543 C CA . GLU A 1 184 ? 15.401 11.109 -5.858 1.00 96.19 184 GLU A CA 1
ATOM 1544 C C . GLU A 1 184 ? 14.776 12.361 -5.201 1.00 96.19 184 GLU A C 1
ATOM 1546 O O . GLU A 1 184 ? 14.153 12.252 -4.135 1.00 96.19 184 GLU A O 1
ATOM 1551 N N . ASP A 1 185 ? 14.917 13.523 -5.844 1.00 96.75 185 ASP A N 1
ATOM 1552 C CA . ASP A 1 185 ? 14.372 14.832 -5.459 1.00 96.75 185 ASP A CA 1
ATOM 1553 C C . ASP A 1 185 ? 13.025 15.164 -6.133 1.00 96.75 185 ASP A C 1
ATOM 1555 O O . ASP A 1 185 ? 12.352 16.130 -5.754 1.00 96.75 185 ASP A O 1
ATOM 1559 N N . GLU A 1 186 ? 12.574 14.338 -7.084 1.00 96.88 186 GLU A N 1
ATOM 1560 C CA . GLU A 1 186 ? 11.218 14.428 -7.621 1.00 96.88 186 GLU A CA 1
ATOM 1561 C C . GLU A 1 186 ? 10.182 14.023 -6.561 1.00 96.88 186 GLU A C 1
ATOM 1563 O O . GLU A 1 186 ? 10.478 13.395 -5.540 1.00 96.88 186 GLU A O 1
ATOM 1568 N N . HIS A 1 187 ? 8.923 14.382 -6.811 1.00 96.31 187 HIS A N 1
ATOM 1569 C CA . HIS A 1 187 ? 7.801 13.947 -5.989 1.00 96.31 187 HIS A CA 1
ATOM 1570 C C . HIS A 1 187 ? 6.961 12.921 -6.734 1.00 96.31 187 HIS A C 1
ATOM 1572 O O . HIS A 1 187 ? 6.696 13.069 -7.925 1.00 96.31 187 HIS A O 1
ATOM 1578 N N . ILE A 1 188 ? 6.470 11.930 -5.996 1.00 95.19 188 ILE A N 1
ATOM 1579 C CA . ILE A 1 188 ? 5.476 10.982 -6.480 1.00 95.19 188 ILE A CA 1
ATOM 1580 C C . ILE A 1 188 ? 4.248 11.020 -5.572 1.00 95.19 188 ILE A C 1
ATOM 1582 O O . ILE A 1 188 ? 4.352 10.969 -4.344 1.00 95.19 188 ILE A O 1
ATOM 1586 N N . GLY A 1 189 ? 3.070 11.165 -6.176 1.00 94.94 189 GLY A N 1
ATOM 1587 C CA . GLY A 1 189 ? 1.782 11.146 -5.487 1.00 94.94 189 GLY A CA 1
ATOM 1588 C C . GLY A 1 189 ? 1.024 9.830 -5.623 1.00 94.94 189 GLY A C 1
ATOM 1589 O O . GLY A 1 189 ? 1.216 9.081 -6.581 1.00 94.94 189 GLY A O 1
ATOM 1590 N N . GLY A 1 190 ? 0.083 9.581 -4.709 1.00 94.69 190 GLY A N 1
ATOM 1591 C CA . GLY A 1 190 ? -0.780 8.397 -4.764 1.00 94.69 190 GLY A CA 1
ATOM 1592 C C . GLY A 1 190 ? -1.598 8.316 -6.061 1.00 94.69 190 GLY A C 1
ATOM 1593 O O . GLY A 1 190 ? -1.634 7.269 -6.701 1.00 94.69 190 GLY A O 1
ATOM 1594 N N . VAL A 1 191 ? -2.191 9.432 -6.507 1.00 95.56 191 VAL A N 1
ATOM 1595 C CA . VAL A 1 191 ? -2.886 9.510 -7.810 1.00 95.56 191 VAL A CA 1
ATOM 1596 C C . VAL A 1 191 ? -1.943 9.274 -8.996 1.00 95.56 191 VAL A C 1
ATOM 1598 O O . VAL A 1 191 ? -2.332 8.631 -9.969 1.00 95.56 191 VAL A O 1
ATOM 1601 N N . GLU A 1 192 ? -0.719 9.801 -8.945 1.00 95.31 192 GLU A N 1
ATOM 1602 C CA . GLU A 1 192 ? 0.265 9.674 -10.034 1.00 95.31 192 GLU A CA 1
ATOM 1603 C C . GLU A 1 192 ? 0.687 8.219 -10.200 1.00 95.31 192 GLU A C 1
ATOM 1605 O O . GLU A 1 192 ? 0.545 7.655 -11.285 1.00 95.31 192 GLU A O 1
ATOM 1610 N N . LEU A 1 193 ? 1.076 7.581 -9.096 1.00 95.75 193 LEU A N 1
ATOM 1611 C CA . LEU A 1 193 ? 1.439 6.172 -9.083 1.00 95.75 193 LEU A CA 1
ATOM 1612 C C . LEU A 1 193 ? 0.263 5.275 -9.499 1.00 95.75 193 LEU A C 1
ATOM 1614 O O . LEU A 1 193 ? 0.443 4.357 -10.292 1.00 95.75 193 LEU A O 1
ATOM 1618 N N . ALA A 1 194 ? -0.955 5.560 -9.031 1.00 95.38 194 ALA A N 1
ATOM 1619 C CA . ALA A 1 194 ? -2.146 4.821 -9.450 1.00 95.38 194 ALA A CA 1
ATOM 1620 C C . ALA A 1 194 ? -2.443 4.966 -10.952 1.00 95.38 194 ALA A C 1
ATOM 1622 O O . ALA A 1 194 ? -2.863 4.006 -11.595 1.00 95.38 194 ALA A O 1
ATOM 1623 N N . SER A 1 195 ? -2.220 6.155 -11.517 1.00 95.69 195 SER A N 1
ATOM 1624 C CA . SER A 1 195 ? -2.437 6.417 -12.944 1.00 95.69 195 SER A CA 1
ATOM 1625 C C . SER A 1 195 ? -1.441 5.656 -13.814 1.00 95.69 195 SER A C 1
ATOM 1627 O O . SER A 1 195 ? -1.845 5.038 -14.795 1.00 95.69 195 SER A O 1
ATOM 1629 N N . LEU A 1 196 ? -0.175 5.611 -13.402 1.00 96.50 196 LEU A N 1
ATOM 1630 C CA . LEU A 1 196 ? 0.859 4.788 -14.031 1.00 96.50 196 LEU A CA 1
ATOM 1631 C C . LEU A 1 196 ? 0.557 3.295 -13.980 1.00 96.50 196 LEU A C 1
ATOM 1633 O O . LEU A 1 196 ? 0.700 2.601 -14.980 1.00 96.50 196 LEU A O 1
ATOM 1637 N N . LEU A 1 197 ? 0.135 2.795 -12.817 1.00 95.94 197 LEU A N 1
ATOM 1638 C CA . LEU A 1 197 ? -0.203 1.384 -12.636 1.00 95.94 197 LEU A CA 1
ATOM 1639 C C . LEU A 1 197 ? -1.394 0.980 -13.507 1.00 95.94 197 LEU A C 1
ATOM 1641 O O . LEU A 1 197 ? -1.377 -0.081 -14.131 1.00 95.94 197 LEU A O 1
ATOM 1645 N N . LYS A 1 198 ? -2.407 1.849 -13.591 1.00 94.62 198 LYS A N 1
ATOM 1646 C CA . LYS A 1 198 ? -3.545 1.660 -14.491 1.00 94.62 198 LYS A CA 1
ATOM 1647 C C 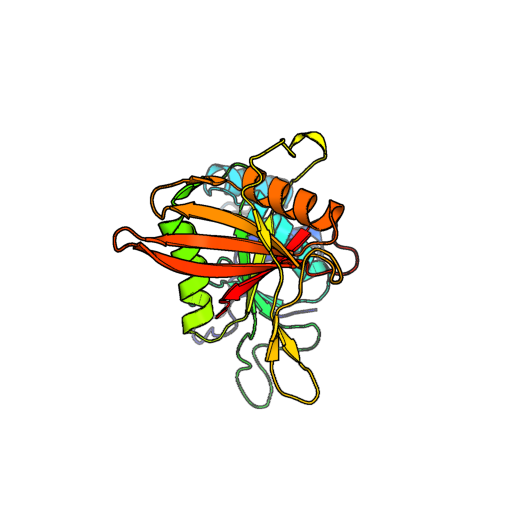. LYS A 1 198 ? -3.100 1.642 -15.953 1.00 94.62 198 LYS A C 1
ATOM 1649 O O . LYS A 1 198 ? -3.499 0.735 -16.675 1.00 94.62 198 LYS A O 1
ATOM 1654 N N . LEU A 1 199 ? -2.271 2.600 -16.363 1.00 95.25 199 LEU A N 1
ATOM 1655 C CA . LEU A 1 199 ? -1.763 2.695 -17.727 1.00 95.25 199 LEU A CA 1
ATOM 1656 C C . LEU A 1 199 ? -0.939 1.461 -18.121 1.00 95.25 199 LEU A C 1
ATOM 1658 O O . LEU A 1 199 ? -1.209 0.854 -19.153 1.00 95.25 199 LEU A O 1
ATOM 1662 N N . ALA A 1 200 ? 0.008 1.046 -17.273 1.00 95.94 200 ALA A N 1
ATOM 1663 C CA . ALA A 1 200 ? 0.807 -0.157 -17.493 1.00 95.94 200 ALA A CA 1
ATOM 1664 C C . ALA A 1 200 ? -0.099 -1.383 -17.685 1.00 95.94 200 ALA A C 1
ATOM 1666 O O . ALA A 1 200 ? 0.044 -2.121 -18.657 1.00 95.94 200 ALA A O 1
ATOM 1667 N N . ARG A 1 201 ? -1.111 -1.543 -16.823 1.00 93.44 201 ARG A N 1
ATOM 1668 C CA . ARG A 1 201 ? -2.090 -2.632 -16.917 1.00 93.44 201 ARG A CA 1
ATOM 1669 C C . ARG A 1 201 ? -2.908 -2.591 -18.208 1.00 93.44 201 ARG A C 1
ATOM 1671 O O . ARG A 1 201 ? -3.111 -3.638 -18.814 1.00 93.44 201 ARG A O 1
ATOM 1678 N N . GLU A 1 202 ? -3.386 -1.419 -18.623 1.00 93.31 202 GLU A N 1
ATOM 1679 C CA . GLU A 1 202 ? -4.137 -1.245 -19.878 1.00 93.31 202 GLU A CA 1
ATOM 1680 C C . GLU A 1 202 ? -3.288 -1.591 -21.111 1.00 93.31 202 GLU A C 1
ATOM 1682 O O . GLU A 1 202 ? -3.822 -2.089 -22.099 1.00 93.31 202 GLU A O 1
ATOM 1687 N N . GLN A 1 203 ? -1.968 -1.409 -21.025 1.00 93.75 203 GLN A N 1
ATOM 1688 C CA . GLN A 1 203 ? -1.002 -1.808 -22.052 1.00 93.75 203 GLN A CA 1
ATOM 1689 C C . GLN A 1 203 ? -0.513 -3.266 -21.910 1.00 93.75 203 GLN A C 1
ATOM 1691 O O . GLN A 1 203 ? 0.268 -3.733 -22.736 1.00 93.75 203 GLN A O 1
ATOM 1696 N N . GLY A 1 204 ? -0.949 -4.005 -20.882 1.00 93.88 204 GLY A N 1
ATOM 1697 C CA . GLY A 1 204 ? -0.479 -5.368 -20.606 1.00 93.88 204 GLY A CA 1
ATOM 1698 C C . GLY A 1 204 ? 0.973 -5.449 -20.108 1.00 93.88 204 GLY A C 1
ATOM 1699 O O . GLY A 1 204 ? 1.608 -6.494 -20.246 1.00 93.88 204 GLY A O 1
ATOM 1700 N N . LEU A 1 205 ? 1.495 -4.359 -19.544 1.00 95.56 205 LEU A N 1
ATOM 1701 C CA . LEU A 1 205 ? 2.858 -4.211 -19.034 1.00 95.56 205 LEU A CA 1
ATOM 1702 C C . LEU A 1 205 ? 2.885 -4.179 -17.497 1.00 95.56 205 LEU A C 1
ATOM 1704 O O . LEU A 1 205 ? 1.911 -3.811 -16.839 1.00 95.56 205 LEU A O 1
ATOM 1708 N N . GLU A 1 206 ? 4.036 -4.509 -16.912 1.00 95.88 206 GLU A N 1
ATOM 1709 C CA . GLU A 1 206 ? 4.330 -4.227 -15.501 1.00 95.88 206 GLU A CA 1
ATOM 1710 C C . GLU A 1 206 ? 4.946 -2.823 -15.362 1.00 95.88 206 GLU A C 1
ATOM 1712 O O . GLU A 1 206 ? 5.714 -2.384 -16.217 1.00 95.88 206 GLU A O 1
ATOM 1717 N N . LEU A 1 207 ? 4.644 -2.099 -14.282 1.00 97.62 207 LEU A N 1
ATOM 1718 C CA . LEU A 1 207 ? 5.287 -0.806 -14.035 1.00 97.62 207 LEU A CA 1
ATOM 1719 C C . LEU A 1 207 ? 6.695 -1.028 -13.463 1.00 97.62 207 LEU A C 1
ATOM 1721 O O . LEU A 1 207 ? 6.856 -1.722 -12.457 1.00 97.62 207 LEU A O 1
ATOM 1725 N N . LEU A 1 208 ? 7.696 -0.402 -14.078 1.00 97.56 208 LEU A N 1
ATOM 1726 C CA . LEU A 1 208 ? 9.091 -0.407 -13.649 1.00 97.56 208 LEU A CA 1
ATOM 1727 C C . LEU A 1 208 ? 9.531 1.024 -13.335 1.00 97.56 208 LEU A C 1
ATOM 1729 O O . LEU A 1 208 ? 9.646 1.858 -14.226 1.00 97.56 208 LEU A O 1
ATOM 1733 N N . LEU A 1 209 ? 9.802 1.314 -12.067 1.00 97.38 209 LEU A N 1
ATOM 1734 C CA . LEU A 1 209 ? 10.382 2.594 -11.666 1.00 97.38 209 LEU A CA 1
ATOM 1735 C C . LEU A 1 209 ? 11.904 2.480 -11.674 1.00 97.38 209 LEU A C 1
ATOM 1737 O O . LEU A 1 209 ? 12.451 1.591 -11.017 1.00 97.38 209 LEU A O 1
ATOM 1741 N N . SER A 1 210 ? 12.580 3.386 -12.376 1.00 97.25 210 SER A N 1
ATOM 1742 C CA . SER A 1 210 ? 14.023 3.596 -12.264 1.00 97.25 210 SER A CA 1
ATOM 1743 C C . SER A 1 210 ? 14.273 4.895 -11.507 1.00 97.25 210 SER A C 1
ATOM 1745 O O . SER A 1 210 ? 13.921 5.967 -11.997 1.00 97.25 210 SER A O 1
ATOM 1747 N N . ILE A 1 211 ? 14.854 4.788 -10.315 1.00 97.50 211 ILE A N 1
ATOM 1748 C CA . ILE A 1 211 ? 15.162 5.926 -9.450 1.00 97.50 211 ILE A CA 1
ATOM 1749 C C . ILE A 1 211 ? 16.656 6.211 -9.542 1.00 97.50 211 ILE A C 1
ATOM 1751 O O . ILE A 1 211 ? 17.451 5.354 -9.152 1.00 97.50 211 ILE A O 1
ATOM 1755 N N . THR A 1 212 ? 17.009 7.391 -10.040 1.00 97.50 212 THR A N 1
ATOM 1756 C CA . THR A 1 212 ? 18.379 7.903 -10.115 1.00 97.50 212 THR A CA 1
ATOM 1757 C C . THR A 1 212 ? 18.666 8.759 -8.883 1.00 97.50 212 THR A C 1
ATOM 1759 O O . THR A 1 212 ? 17.915 9.692 -8.598 1.00 97.50 212 THR A O 1
ATOM 1762 N N . ASP A 1 213 ? 19.720 8.433 -8.137 1.00 95.75 213 ASP A N 1
ATOM 1763 C CA . ASP A 1 213 ? 20.177 9.250 -7.009 1.00 95.75 213 ASP A CA 1
ATOM 1764 C C . ASP A 1 213 ? 21.120 10.385 -7.449 1.00 95.75 213 ASP A C 1
ATOM 1766 O O . ASP A 1 213 ? 21.516 10.488 -8.614 1.00 95.75 213 ASP A O 1
ATOM 1770 N N . SER A 1 214 ? 21.478 11.257 -6.506 1.00 94.62 214 SER A N 1
ATOM 1771 C CA . SER A 1 214 ? 22.405 12.377 -6.715 1.00 94.62 214 SER A CA 1
ATOM 1772 C C . SER A 1 214 ? 23.821 11.960 -7.131 1.00 94.62 214 SER A C 1
ATOM 1774 O O . SER A 1 214 ? 24.553 12.783 -7.682 1.00 94.62 214 SER A O 1
ATOM 1776 N N . GLU A 1 215 ? 24.203 10.695 -6.938 1.00 96.19 215 GLU A N 1
ATOM 1777 C CA . GLU A 1 215 ? 25.468 10.121 -7.410 1.00 96.19 215 GLU A CA 1
ATOM 1778 C C . GLU A 1 215 ? 25.316 9.404 -8.762 1.00 96.19 215 GLU A C 1
ATOM 1780 O O . GLU A 1 215 ? 26.248 8.749 -9.230 1.00 96.19 215 GLU A O 1
ATOM 1785 N N . THR A 1 216 ? 24.166 9.556 -9.431 1.00 94.19 216 THR A N 1
ATOM 1786 C CA . THR A 1 216 ? 23.795 8.927 -10.711 1.00 94.19 216 THR A CA 1
ATOM 1787 C C . THR A 1 216 ? 23.612 7.406 -10.660 1.00 94.19 216 THR A C 1
ATOM 1789 O O . THR A 1 216 ? 23.435 6.762 -11.699 1.00 94.19 216 THR A O 1
ATOM 1792 N N . ALA A 1 217 ? 23.601 6.809 -9.467 1.00 96.06 217 ALA A N 1
ATOM 1793 C CA . ALA A 1 217 ? 23.284 5.401 -9.294 1.00 96.06 217 ALA A CA 1
ATOM 1794 C C . ALA A 1 217 ? 21.778 5.163 -9.481 1.00 96.06 217 ALA A C 1
ATOM 1796 O O . ALA A 1 217 ? 20.931 5.932 -9.029 1.00 96.06 217 ALA A O 1
ATOM 1797 N N . ILE A 1 218 ? 21.435 4.066 -10.167 1.00 96.50 218 ILE A N 1
ATOM 1798 C CA . ILE A 1 218 ? 20.049 3.744 -10.528 1.00 96.50 218 ILE A CA 1
ATOM 1799 C C . ILE A 1 218 ? 19.569 2.521 -9.751 1.00 96.50 218 ILE A C 1
ATOM 1801 O O . ILE A 1 218 ? 20.165 1.442 -9.814 1.00 96.50 218 ILE A O 1
ATOM 1805 N N . THR A 1 219 ? 18.439 2.671 -9.064 1.00 96.62 219 THR A N 1
ATOM 1806 C CA . THR A 1 219 ? 17.712 1.575 -8.413 1.00 96.62 219 THR A CA 1
ATOM 1807 C C . THR A 1 219 ? 16.413 1.280 -9.153 1.00 96.62 219 THR A C 1
ATOM 1809 O O . THR A 1 219 ? 15.653 2.193 -9.464 1.00 96.62 219 THR A O 1
ATOM 1812 N N . TYR A 1 220 ? 16.124 -0.002 -9.380 1.00 97.00 220 TYR A N 1
ATOM 1813 C CA . TYR A 1 220 ? 14.923 -0.443 -10.086 1.00 97.00 220 TYR A CA 1
ATOM 1814 C C . TYR A 1 220 ? 13.913 -1.100 -9.141 1.00 97.00 220 TYR A C 1
ATOM 1816 O O . TYR A 1 220 ? 14.269 -1.975 -8.344 1.00 97.00 220 TYR A O 1
ATOM 1824 N N . TYR A 1 221 ? 12.645 -0.713 -9.277 1.00 97.31 221 TYR A N 1
ATOM 1825 C CA . TYR A 1 221 ? 11.517 -1.317 -8.570 1.00 97.31 221 TYR A CA 1
ATOM 1826 C C . TYR A 1 221 ? 10.426 -1.740 -9.551 1.00 97.31 221 TYR A C 1
ATOM 1828 O O . TYR A 1 221 ? 9.902 -0.910 -10.290 1.00 97.31 221 TYR A O 1
ATOM 1836 N N . VAL A 1 222 ? 10.052 -3.020 -9.528 1.00 97.19 222 VAL A N 1
ATOM 1837 C CA . VAL A 1 222 ? 8.907 -3.537 -10.292 1.00 97.19 222 VAL A CA 1
ATOM 1838 C C . VAL A 1 222 ? 7.683 -3.538 -9.390 1.00 97.19 222 VAL A C 1
ATOM 1840 O O . VAL A 1 222 ? 7.754 -4.012 -8.252 1.00 97.19 222 VAL A O 1
ATOM 1843 N N . LEU A 1 223 ? 6.563 -3.030 -9.899 1.00 97.31 223 LEU A N 1
ATOM 1844 C CA . LEU A 1 223 ? 5.281 -3.049 -9.209 1.00 97.31 223 LEU A CA 1
ATOM 1845 C C . LEU A 1 223 ? 4.342 -4.043 -9.889 1.00 97.31 223 LEU A C 1
ATOM 1847 O O . LEU A 1 223 ? 3.923 -3.842 -11.030 1.00 97.31 223 LEU A O 1
ATOM 1851 N N . LYS A 1 224 ? 3.989 -5.106 -9.165 1.00 94.75 224 LYS A N 1
ATOM 1852 C CA . LYS A 1 224 ? 3.123 -6.186 -9.652 1.00 94.75 224 LYS A CA 1
ATOM 1853 C C . LYS A 1 224 ? 1.770 -6.122 -8.976 1.00 94.75 224 LYS A C 1
ATOM 1855 O O . LYS A 1 224 ? 1.690 -6.017 -7.755 1.00 94.75 224 LYS A O 1
ATOM 1860 N N . GLN A 1 225 ? 0.693 -6.207 -9.747 1.00 92.38 225 GLN A N 1
ATOM 1861 C CA . GLN A 1 225 ? -0.648 -6.193 -9.175 1.00 92.38 225 GLN A CA 1
ATOM 1862 C C . GLN A 1 225 ? -0.907 -7.463 -8.352 1.00 92.38 225 GLN A C 1
ATOM 1864 O O . GLN A 1 225 ? -0.676 -8.579 -8.812 1.00 92.38 225 GLN A O 1
ATOM 1869 N N . ILE A 1 226 ? -1.446 -7.285 -7.148 1.00 93.00 226 ILE A N 1
ATOM 1870 C CA . ILE A 1 226 ? -1.956 -8.362 -6.303 1.00 93.00 226 ILE A CA 1
ATOM 1871 C C . ILE A 1 226 ? -3.476 -8.371 -6.414 1.00 93.00 226 ILE A C 1
ATOM 1873 O O . ILE A 1 226 ? -4.149 -7.384 -6.109 1.00 93.00 226 ILE A O 1
ATOM 1877 N N . VAL A 1 227 ? -4.032 -9.520 -6.788 1.00 90.75 227 VAL A N 1
ATOM 1878 C CA . VAL A 1 227 ? -5.478 -9.741 -6.744 1.00 90.75 227 VAL A CA 1
ATOM 1879 C C . VAL A 1 227 ? -5.851 -10.202 -5.340 1.00 90.75 227 VAL A C 1
ATOM 1881 O O . VAL A 1 227 ? -5.565 -11.333 -4.952 1.00 90.75 227 VAL A O 1
ATOM 1884 N N . LEU A 1 228 ? -6.498 -9.323 -4.573 1.00 93.50 228 LEU A N 1
ATOM 1885 C CA . LEU A 1 228 ? -7.104 -9.669 -3.290 1.00 93.50 228 LEU A CA 1
ATOM 1886 C C . LEU A 1 228 ? -8.591 -10.010 -3.520 1.00 93.50 228 LEU A C 1
ATOM 1888 O O . LEU A 1 228 ? -9.376 -9.095 -3.783 1.00 93.50 228 LEU A O 1
ATOM 1892 N N . PRO A 1 229 ? -9.013 -11.290 -3.441 1.00 92.81 229 PRO A N 1
ATOM 1893 C CA . PRO A 1 229 ? -10.354 -11.702 -3.854 1.00 92.81 229 PRO A CA 1
ATOM 1894 C C . PRO A 1 229 ? -11.471 -10.909 -3.173 1.00 92.81 229 PRO A C 1
ATOM 1896 O O . PRO A 1 229 ? -11.481 -10.724 -1.954 1.00 92.81 229 PRO A O 1
ATOM 1899 N N . GLY A 1 230 ? -12.408 -10.413 -3.982 1.00 91.56 230 GLY A N 1
ATOM 1900 C CA . GLY A 1 230 ? -13.546 -9.610 -3.543 1.00 91.56 230 GLY A CA 1
ATOM 1901 C C . GLY A 1 230 ? -13.203 -8.193 -3.081 1.00 91.56 230 GLY A C 1
ATOM 1902 O O . GLY A 1 230 ? -14.110 -7.496 -2.634 1.00 91.56 230 GLY A O 1
ATOM 1903 N N . SER A 1 231 ? -11.933 -7.765 -3.081 1.00 93.44 231 SER A N 1
ATOM 1904 C CA . SER A 1 231 ? -11.553 -6.385 -2.738 1.00 93.44 231 SER A CA 1
ATOM 1905 C C . SER A 1 231 ? -12.060 -5.394 -3.773 1.00 93.44 231 SER A C 1
ATOM 1907 O O . SER A 1 231 ? -12.084 -5.681 -4.966 1.00 93.44 231 SER A O 1
ATOM 1909 N N . LYS A 1 232 ? -12.454 -4.213 -3.293 1.00 90.25 232 LYS A N 1
ATOM 1910 C CA . LYS A 1 232 ? -12.742 -3.045 -4.134 1.00 90.25 232 LYS A CA 1
ATOM 1911 C C . LYS A 1 232 ? -11.524 -2.130 -4.307 1.00 90.25 232 LYS A C 1
ATOM 1913 O O . LYS A 1 232 ? -11.628 -1.119 -4.991 1.00 90.25 232 LYS A O 1
ATOM 1918 N N . TYR A 1 233 ? -10.416 -2.437 -3.634 1.00 91.69 233 TYR A N 1
ATOM 1919 C CA . TYR A 1 233 ? -9.175 -1.675 -3.690 1.00 91.69 233 TYR A CA 1
ATOM 1920 C C . TYR A 1 233 ? -8.123 -2.431 -4.493 1.00 91.69 233 TYR A C 1
ATOM 1922 O O . TYR A 1 233 ? -8.145 -3.658 -4.596 1.00 91.69 233 TYR A O 1
ATOM 1930 N N . GLU A 1 234 ? -7.172 -1.682 -5.036 1.00 86.62 234 GLU A N 1
ATOM 1931 C CA . GLU A 1 234 ? -6.028 -2.245 -5.736 1.00 86.62 234 GLU A CA 1
ATOM 1932 C C . GLU A 1 234 ? -4.824 -2.329 -4.792 1.00 86.62 234 GLU A C 1
ATOM 1934 O O . GLU A 1 234 ? -4.539 -1.399 -4.026 1.00 86.62 234 GLU A O 1
ATOM 1939 N N . TYR A 1 235 ? -4.115 -3.454 -4.864 1.00 95.94 235 TYR A N 1
ATOM 1940 C CA . TYR A 1 235 ? -2.899 -3.706 -4.102 1.00 95.94 235 TYR A CA 1
ATOM 1941 C C . TYR A 1 235 ? -1.775 -4.113 -5.041 1.00 95.94 235 TYR A C 1
ATOM 1943 O O . TYR A 1 235 ? -2.016 -4.766 -6.057 1.00 95.94 235 TYR A O 1
ATOM 1951 N N . TYR A 1 236 ? -0.549 -3.744 -4.688 1.00 96.94 236 TYR A N 1
ATOM 1952 C CA . TYR A 1 236 ? 0.622 -3.969 -5.525 1.00 96.94 236 TYR A CA 1
ATOM 1953 C C . TYR A 1 236 ? 1.793 -4.466 -4.686 1.00 96.94 236 TYR A C 1
ATOM 1955 O O . TYR A 1 236 ? 2.085 -3.900 -3.635 1.00 96.94 236 TYR A O 1
ATOM 1963 N N . GLU A 1 237 ? 2.464 -5.518 -5.137 1.00 97.25 237 GLU A N 1
ATOM 1964 C CA . GLU A 1 237 ? 3.762 -5.923 -4.612 1.00 97.25 237 GLU A CA 1
ATOM 1965 C C . GLU A 1 237 ? 4.840 -5.035 -5.225 1.00 97.25 237 GLU A C 1
ATOM 1967 O O . GLU A 1 237 ? 4.844 -4.825 -6.436 1.00 97.25 237 GLU A O 1
ATOM 1972 N N . ILE A 1 238 ? 5.752 -4.527 -4.397 1.00 97.25 238 ILE A N 1
ATOM 1973 C CA . ILE A 1 238 ? 6.926 -3.790 -4.866 1.00 97.25 238 ILE A CA 1
ATOM 1974 C C . ILE A 1 238 ? 8.167 -4.629 -4.603 1.00 97.25 238 ILE A C 1
ATOM 1976 O O . ILE A 1 238 ? 8.519 -4.909 -3.451 1.00 97.25 238 ILE A O 1
ATOM 1980 N N . GLU A 1 239 ? 8.850 -4.992 -5.681 1.00 95.12 239 GLU A N 1
ATOM 1981 C CA . GLU A 1 239 ? 10.064 -5.798 -5.654 1.00 95.12 239 GLU A CA 1
ATOM 1982 C C . GLU A 1 239 ? 11.261 -4.977 -6.119 1.00 95.12 239 GLU A C 1
ATOM 1984 O O . GLU A 1 239 ? 11.201 -4.284 -7.135 1.00 95.12 239 GLU A O 1
ATOM 1989 N N . TRP A 1 240 ? 12.371 -5.082 -5.388 1.00 92.94 240 TRP A N 1
ATOM 1990 C CA . TRP A 1 240 ? 13.659 -4.626 -5.896 1.00 92.94 240 TRP A CA 1
ATOM 1991 C C . TRP A 1 240 ? 14.076 -5.527 -7.058 1.00 92.94 240 TRP A C 1
ATOM 1993 O O . TRP A 1 240 ? 14.121 -6.751 -6.916 1.00 92.94 240 TRP A O 1
ATOM 2003 N N . MET A 1 241 ? 14.391 -4.916 -8.195 1.00 90.81 241 MET A N 1
ATOM 2004 C CA . MET A 1 241 ? 14.839 -5.620 -9.386 1.00 90.81 241 MET A CA 1
ATOM 2005 C C . MET A 1 241 ? 16.320 -5.350 -9.617 1.00 90.81 241 MET A C 1
ATOM 2007 O O . MET A 1 241 ? 16.770 -4.206 -9.645 1.00 90.81 241 MET A O 1
ATOM 2011 N N . LYS A 1 242 ? 17.072 -6.427 -9.838 1.00 86.62 242 LYS A N 1
ATOM 2012 C CA . LYS A 1 242 ? 18.395 -6.345 -10.445 1.00 86.62 242 LYS A CA 1
ATOM 2013 C C . LYS A 1 242 ? 18.244 -6.697 -11.932 1.00 86.62 242 LYS A C 1
ATOM 2015 O O . LYS A 1 242 ? 17.878 -7.844 -12.203 1.00 86.62 242 LYS A O 1
ATOM 2020 N N . PRO A 1 243 ? 18.424 -5.736 -12.853 1.00 77.31 243 PRO A N 1
ATOM 2021 C CA . PRO A 1 243 ? 18.314 -5.984 -14.290 1.00 77.31 243 PRO A CA 1
ATOM 2022 C C . PRO A 1 243 ? 19.395 -6.937 -14.822 1.00 77.31 243 PRO A C 1
ATOM 2024 O O . PRO A 1 243 ? 20.458 -7.079 -14.168 1.00 77.31 243 PRO A O 1
#